Protein AF-A0A0T6ZXC3-F1 (afdb_monomer_lite)

pLDDT: mean 75.9, std 13.27, range [42.28, 93.25]

Structure (mmCIF, N/CA/C/O backbone):
data_AF-A0A0T6ZXC3-F1
#
_entry.id   AF-A0A0T6ZXC3-F1
#
loop_
_atom_site.group_PDB
_atom_site.id
_atom_site.type_symbol
_atom_site.label_atom_id
_atom_site.label_alt_id
_atom_site.label_comp_id
_atom_site.label_asym_id
_atom_site.label_entity_id
_atom_site.label_seq_id
_atom_site.pdbx_PDB_ins_code
_atom_site.Cartn_x
_atom_site.Cartn_y
_atom_site.Cartn_z
_atom_site.occupancy
_atom_site.B_iso_or_equiv
_atom_site.auth_seq_id
_atom_site.auth_comp_id
_atom_site.auth_asym_id
_atom_site.auth_atom_id
_atom_site.pdbx_PDB_model_num
ATOM 1 N N . MET A 1 1 ? -8.475 16.290 21.884 1.00 70.00 1 MET A N 1
ATOM 2 C CA . MET A 1 1 ? -8.119 15.476 23.070 1.00 70.00 1 MET A CA 1
ATOM 3 C C . MET A 1 1 ? -8.569 14.028 22.903 1.00 70.00 1 MET A C 1
ATOM 5 O O . MET A 1 1 ? -7.691 13.199 22.729 1.00 70.00 1 MET A O 1
ATOM 9 N N . GLN A 1 2 ? -9.870 13.707 22.873 1.00 73.56 2 GLN A N 1
ATOM 10 C CA . GLN A 1 2 ? -10.352 12.335 22.604 1.00 73.56 2 GLN A CA 1
ATOM 11 C C . GLN A 1 2 ? -9.898 11.813 21.231 1.00 73.56 2 GLN A C 1
ATOM 13 O O . GLN A 1 2 ? -9.352 10.721 21.151 1.00 73.56 2 GLN A O 1
ATOM 18 N N . ASP A 1 3 ? -10.003 12.635 20.182 1.00 73.12 3 ASP A N 1
ATOM 19 C CA . ASP A 1 3 ? -9.471 12.318 18.844 1.00 73.12 3 ASP A CA 1
ATOM 20 C C . ASP A 1 3 ? -7.953 12.032 18.855 1.00 73.12 3 ASP A C 1
ATOM 22 O O . ASP A 1 3 ? -7.451 11.059 18.288 1.00 73.12 3 ASP A O 1
ATOM 26 N N . THR A 1 4 ? -7.210 12.843 19.609 1.00 71.50 4 THR A N 1
ATOM 27 C CA . THR A 1 4 ? -5.766 12.683 19.810 1.00 71.50 4 THR A CA 1
ATOM 28 C C . THR A 1 4 ? -5.437 11.391 20.563 1.00 71.50 4 THR A C 1
ATOM 30 O O . THR A 1 4 ? -4.456 10.737 20.231 1.00 71.50 4 THR A O 1
ATOM 33 N N . LEU A 1 5 ? -6.254 10.993 21.544 1.00 71.19 5 LEU A N 1
ATOM 34 C CA . LEU A 1 5 ? -6.105 9.730 22.274 1.00 71.19 5 LEU A CA 1
ATOM 35 C C . LEU A 1 5 ? -6.423 8.524 21.389 1.00 71.19 5 LEU A C 1
ATOM 37 O O . LEU A 1 5 ? -5.637 7.580 21.372 1.00 71.19 5 LEU A O 1
ATOM 41 N N . ASN A 1 6 ? -7.503 8.594 20.609 1.00 74.25 6 ASN A N 1
ATOM 42 C CA . ASN A 1 6 ? -7.857 7.588 19.607 1.00 74.25 6 ASN A CA 1
ATOM 43 C C . ASN A 1 6 ? -6.717 7.324 18.644 1.00 74.25 6 ASN A C 1
ATOM 45 O O . ASN A 1 6 ? -6.334 6.178 18.433 1.00 74.25 6 ASN A O 1
ATOM 49 N N . THR A 1 7 ? -6.103 8.386 18.148 1.00 65.56 7 THR A N 1
ATOM 50 C CA . THR A 1 7 ? -4.985 8.269 17.216 1.00 65.56 7 THR A CA 1
ATOM 51 C C . THR A 1 7 ? -3.707 7.802 17.913 1.00 65.56 7 THR A C 1
ATOM 53 O O . THR A 1 7 ? -3.028 6.896 17.435 1.00 65.56 7 THR A O 1
ATOM 56 N N . ALA A 1 8 ? -3.371 8.380 19.071 1.00 66.06 8 ALA A N 1
ATOM 57 C CA . ALA A 1 8 ? -2.152 8.036 19.796 1.00 66.06 8 ALA A CA 1
ATOM 58 C C . ALA A 1 8 ? -2.158 6.581 20.270 1.00 66.06 8 ALA A C 1
ATOM 60 O O . ALA A 1 8 ? -1.107 5.944 20.286 1.00 66.06 8 ALA A O 1
ATOM 61 N N . LEU A 1 9 ? -3.316 6.055 20.670 1.00 67.69 9 LEU A N 1
ATOM 62 C CA . LEU A 1 9 ? -3.457 4.751 21.314 1.00 67.69 9 LEU A CA 1
ATOM 63 C C . LEU A 1 9 ? -4.164 3.696 20.449 1.00 67.69 9 LEU A C 1
ATOM 65 O O . LEU A 1 9 ? -4.211 2.543 20.867 1.00 67.69 9 LEU A O 1
ATOM 69 N N . GLY A 1 10 ? -4.666 4.056 19.264 1.00 64.88 10 GLY A N 1
ATOM 70 C CA . GLY A 1 10 ? -5.428 3.156 18.391 1.00 64.88 10 GLY A CA 1
ATOM 71 C C . GLY A 1 10 ? -6.812 2.808 18.948 1.00 64.88 10 GLY A C 1
ATOM 72 O O . GLY A 1 10 ? -7.229 1.656 18.872 1.00 64.88 10 GLY A O 1
ATOM 73 N N . THR A 1 11 ? -7.494 3.773 19.569 1.00 69.75 11 THR A N 1
ATOM 74 C CA . THR A 1 11 ? -8.762 3.561 20.291 1.00 69.75 11 THR A CA 1
ATOM 75 C C . THR A 1 11 ? -9.954 4.142 19.542 1.00 69.75 11 THR A C 1
ATOM 77 O O . THR A 1 11 ? -9.796 4.971 18.654 1.00 69.75 11 THR A O 1
ATOM 80 N N . THR A 1 12 ? -11.162 3.721 19.917 1.00 72.00 12 THR A N 1
ATOM 81 C CA . THR A 1 12 ? -12.432 4.138 19.296 1.00 72.00 12 THR A CA 1
ATOM 82 C C . THR A 1 12 ? -13.336 4.856 20.302 1.00 72.00 12 THR A C 1
ATOM 84 O O . THR A 1 12 ? -14.512 4.529 20.453 1.00 72.00 12 THR A O 1
ATOM 87 N N . LEU A 1 13 ? -12.781 5.796 21.069 1.00 72.00 13 LEU A N 1
ATOM 88 C CA . LEU A 1 13 ? -13.564 6.637 21.973 1.00 72.00 13 LEU A CA 1
ATOM 89 C C . LEU A 1 13 ? -14.502 7.529 21.169 1.00 72.00 13 LEU A C 1
ATOM 91 O O . LEU A 1 13 ? -14.093 8.108 20.162 1.00 72.00 13 LEU A O 1
ATOM 95 N N . ALA A 1 14 ? -15.727 7.700 21.657 1.00 72.00 14 ALA A N 1
ATOM 96 C CA . ALA A 1 14 ? -16.596 8.757 21.165 1.00 72.00 14 ALA A CA 1
ATOM 97 C C . ALA A 1 14 ? -15.921 10.121 21.394 1.00 72.00 14 ALA A C 1
ATOM 99 O O . ALA A 1 14 ? -15.369 10.379 22.467 1.00 72.00 14 ALA A O 1
ATOM 100 N N . VAL A 1 15 ? -15.923 10.975 20.367 1.00 73.81 15 VAL A N 1
ATOM 101 C CA . VAL A 1 15 ? -15.398 12.347 20.432 1.00 73.81 15 VAL A CA 1
ATOM 102 C C . VAL A 1 15 ? -16.559 13.279 20.770 1.00 73.81 15 VAL A C 1
ATOM 104 O O . VAL A 1 15 ? -17.041 14.037 19.938 1.00 73.81 15 VAL A O 1
ATOM 107 N N . ASP A 1 16 ? -17.065 13.140 21.988 1.00 76.75 16 ASP A N 1
ATOM 108 C CA . ASP A 1 16 ? -18.248 13.839 22.503 1.00 76.75 16 ASP A CA 1
ATOM 109 C C . ASP A 1 16 ? -17.900 14.958 23.502 1.00 76.75 16 ASP A C 1
ATOM 111 O O . ASP A 1 16 ? -18.773 15.687 23.962 1.00 76.75 16 ASP A O 1
ATOM 115 N N . GLY A 1 17 ? -16.620 15.103 23.852 1.00 69.62 17 GLY A N 1
ATOM 116 C CA . GLY A 1 17 ? -16.134 16.043 24.861 1.00 69.62 17 GLY A CA 1
ATOM 117 C C . GLY A 1 17 ? -16.426 15.628 26.307 1.00 69.62 17 GLY A C 1
ATOM 118 O O . GLY A 1 17 ? -16.081 16.372 27.227 1.00 69.62 17 GLY A O 1
ATOM 119 N N . VAL A 1 18 ? -17.022 14.454 26.544 1.00 77.25 18 VAL A N 1
ATOM 120 C CA . VAL A 1 18 ? -17.493 14.026 27.866 1.00 77.25 18 VAL A CA 1
ATOM 121 C C . VAL A 1 18 ? -16.413 13.250 28.625 1.00 77.25 18 VAL A C 1
ATOM 123 O O . VAL A 1 18 ? -15.865 12.246 28.164 1.00 77.25 18 VAL A O 1
ATOM 126 N N . MET A 1 19 ? -16.133 13.678 29.862 1.00 73.31 19 MET A N 1
ATOM 127 C CA . MET A 1 19 ? -15.144 13.045 30.743 1.00 73.31 19 MET A CA 1
ATOM 128 C C . MET A 1 19 ? -15.679 11.780 31.435 1.00 73.31 19 MET A C 1
ATOM 130 O O . MET A 1 19 ? -15.907 11.748 32.648 1.00 73.31 19 MET A O 1
ATOM 134 N N . THR A 1 20 ? -15.858 10.714 30.657 1.00 78.69 20 THR A N 1
ATOM 135 C CA . THR A 1 20 ? -16.308 9.404 31.152 1.00 78.69 20 THR A CA 1
ATOM 136 C C . THR A 1 20 ? -15.206 8.646 31.911 1.00 78.69 20 THR A C 1
ATOM 138 O O . THR A 1 20 ? -14.009 8.927 31.785 1.00 78.69 20 THR A O 1
ATOM 141 N N . ASN A 1 21 ? -15.588 7.630 32.693 1.00 79.44 21 ASN A N 1
ATOM 142 C CA . ASN A 1 21 ? -14.624 6.730 33.343 1.00 79.44 21 ASN A CA 1
ATOM 143 C C . ASN A 1 21 ? -13.748 5.989 32.324 1.00 79.44 21 ASN A C 1
ATOM 145 O O . ASN A 1 21 ? -12.545 5.837 32.545 1.00 79.44 21 ASN A O 1
ATOM 149 N N . SER A 1 22 ? -14.328 5.606 31.186 1.00 75.69 22 SER A N 1
ATOM 150 C CA . SER A 1 22 ? -13.601 5.020 30.060 1.00 75.69 22 SER A CA 1
ATOM 151 C C . SER A 1 22 ? -12.547 5.988 29.521 1.00 75.69 22 SER A C 1
ATOM 153 O O . SER A 1 22 ? -11.392 5.602 29.350 1.00 75.69 22 SER A O 1
ATOM 155 N N . LEU A 1 23 ? -12.884 7.273 29.348 1.00 78.00 23 LEU A N 1
ATOM 156 C CA . LEU A 1 23 ? -11.916 8.284 28.917 1.00 78.00 23 LEU A CA 1
ATOM 157 C C . LEU A 1 23 ? -10.744 8.418 29.902 1.00 78.00 23 LEU A C 1
ATOM 159 O O . LEU A 1 23 ? -9.591 8.446 29.475 1.00 78.00 23 LEU A O 1
ATOM 163 N N . ARG A 1 24 ? -10.999 8.421 31.218 1.00 82.94 24 ARG A N 1
ATOM 164 C CA . ARG A 1 24 ? -9.923 8.465 32.232 1.00 82.94 24 ARG A CA 1
ATOM 165 C C . ARG A 1 24 ? -8.988 7.266 32.164 1.00 82.94 24 ARG A C 1
ATOM 167 O O . ARG A 1 24 ? -7.786 7.426 32.375 1.00 82.94 24 ARG A O 1
ATOM 174 N N . GLN A 1 25 ? -9.504 6.072 31.873 1.00 81.12 25 GLN A N 1
ATOM 175 C CA . GLN A 1 25 ? -8.654 4.896 31.680 1.00 81.12 25 GLN A CA 1
ATOM 176 C C . GLN A 1 25 ? -7.695 5.107 30.504 1.00 81.12 25 GLN A C 1
ATOM 178 O O . GLN A 1 25 ? -6.497 4.851 30.643 1.00 81.12 25 GLN A O 1
ATOM 183 N N . TRP A 1 26 ? -8.178 5.674 29.400 1.00 80.38 26 TRP A N 1
ATOM 184 C CA . TRP A 1 26 ? -7.339 5.988 28.244 1.00 80.38 26 TRP A CA 1
ATOM 185 C C . TRP A 1 26 ? -6.344 7.118 28.497 1.00 80.38 26 TRP A C 1
ATOM 187 O O . TRP A 1 26 ? -5.200 7.017 28.061 1.00 80.38 26 TRP A O 1
ATOM 197 N N . ILE A 1 27 ? -6.706 8.128 29.292 1.00 84.38 27 ILE A N 1
ATOM 198 C CA . ILE A 1 27 ? -5.750 9.145 29.761 1.00 84.38 27 ILE A CA 1
ATOM 199 C C . ILE A 1 27 ? -4.612 8.485 30.551 1.00 84.38 27 ILE A C 1
ATOM 201 O O . ILE A 1 27 ? -3.447 8.786 30.308 1.00 84.38 27 ILE A O 1
ATOM 205 N N . ARG A 1 28 ? -4.908 7.530 31.445 1.00 84.94 28 ARG A N 1
ATOM 206 C CA . ARG A 1 28 ? -3.869 6.798 32.198 1.00 84.94 28 ARG A CA 1
ATOM 207 C C . ARG A 1 28 ? -2.975 5.951 31.296 1.00 84.94 28 ARG A C 1
ATOM 209 O O . ARG A 1 28 ? -1.788 5.794 31.576 1.00 84.94 28 ARG A O 1
ATOM 216 N N . VAL A 1 29 ? -3.531 5.352 30.243 1.00 83.62 29 VAL A N 1
ATOM 217 C CA . VAL A 1 29 ? -2.747 4.608 29.243 1.00 83.62 29 VAL A CA 1
ATOM 218 C C . VAL A 1 29 ? -1.835 5.561 28.467 1.00 83.62 29 VAL A C 1
ATOM 220 O O . VAL A 1 29 ? -0.647 5.280 28.313 1.00 83.62 29 VAL A O 1
ATOM 223 N N . PHE A 1 30 ? -2.355 6.715 28.051 1.00 83.88 30 PHE A N 1
ATOM 224 C CA . PHE A 1 30 ? -1.585 7.754 27.371 1.00 83.88 30 PHE A CA 1
ATOM 225 C C . PHE A 1 30 ? -0.442 8.281 28.238 1.00 83.88 30 PHE A C 1
ATOM 227 O O . PHE A 1 30 ? 0.705 8.300 27.801 1.00 83.88 30 PHE A O 1
ATOM 234 N N . GLN A 1 31 ? -0.729 8.622 29.495 1.00 88.31 31 GLN A N 1
ATOM 235 C CA . GLN A 1 31 ? 0.272 9.084 30.454 1.00 88.31 31 GLN A CA 1
ATOM 236 C C . GLN A 1 31 ? 1.386 8.054 30.645 1.00 88.31 31 GLN A C 1
ATOM 238 O O . GLN A 1 31 ? 2.555 8.408 30.534 1.00 88.31 31 GLN A O 1
ATOM 243 N N . ARG A 1 32 ? 1.045 6.767 30.814 1.00 88.19 32 ARG A N 1
ATOM 244 C CA . ARG A 1 32 ? 2.042 5.683 30.878 1.00 88.19 32 ARG A CA 1
ATOM 245 C C . ARG A 1 32 ? 2.925 5.636 29.634 1.00 88.19 32 ARG A C 1
ATOM 247 O O . ARG A 1 32 ? 4.145 5.566 29.755 1.00 88.19 32 ARG A O 1
ATOM 254 N N . ARG A 1 33 ? 2.325 5.711 28.444 1.00 83.12 33 ARG A N 1
ATOM 255 C CA . ARG A 1 33 ? 3.056 5.680 27.168 1.00 83.12 33 ARG A CA 1
ATOM 256 C C . ARG A 1 33 ? 3.990 6.879 27.001 1.00 83.12 33 ARG A C 1
ATOM 258 O O . ARG A 1 33 ? 5.102 6.717 26.509 1.00 83.12 33 ARG A O 1
ATOM 265 N N . CYS A 1 34 ? 3.557 8.054 27.440 1.00 82.19 34 CYS A N 1
ATOM 266 C CA . CYS A 1 34 ? 4.341 9.286 27.405 1.00 82.19 34 CYS A CA 1
ATOM 267 C C . CYS A 1 34 ? 5.277 9.452 28.615 1.00 82.19 34 CYS A C 1
ATOM 269 O O . CYS A 1 34 ? 5.901 10.502 28.738 1.00 82.19 34 CYS A O 1
ATOM 271 N N . ARG A 1 35 ? 5.391 8.438 29.490 1.00 88.38 35 ARG A N 1
ATOM 272 C CA . ARG A 1 35 ? 6.189 8.471 30.733 1.00 88.38 35 ARG A CA 1
ATOM 273 C C . ARG A 1 35 ? 5.843 9.657 31.646 1.00 88.38 35 ARG A C 1
ATOM 275 O O . ARG A 1 35 ? 6.714 10.230 32.292 1.00 88.38 35 ARG A O 1
ATOM 282 N N . LEU A 1 36 ? 4.564 10.015 31.689 1.00 88.69 36 LEU A N 1
ATOM 283 C CA . LEU A 1 36 ? 4.006 11.055 32.548 1.00 88.69 36 LEU A CA 1
ATOM 284 C C . LEU A 1 36 ? 3.447 10.451 33.847 1.00 88.69 36 LEU A C 1
ATOM 286 O O . LEU A 1 36 ? 3.084 9.269 33.864 1.00 88.69 36 LEU A O 1
ATOM 290 N N . PRO A 1 37 ? 3.285 11.258 34.913 1.00 88.50 37 PRO A N 1
ATOM 291 C CA . PRO A 1 37 ? 2.549 10.849 36.104 1.00 88.50 37 PRO A CA 1
ATOM 292 C C . PRO A 1 37 ? 1.138 10.349 35.759 1.00 88.50 37 PRO A C 1
ATOM 294 O O . PRO A 1 37 ? 0.359 11.026 35.085 1.00 88.50 37 PRO A O 1
ATOM 297 N N . VAL A 1 38 ? 0.806 9.141 36.218 1.00 89.69 38 VAL A N 1
ATOM 298 C CA . VAL A 1 38 ? -0.423 8.425 35.841 1.00 89.69 38 VAL A CA 1
ATOM 299 C C . VAL A 1 38 ? -1.561 8.798 36.788 1.00 89.69 38 VAL A C 1
ATOM 301 O O . VAL A 1 38 ? -1.904 8.053 37.701 1.00 89.69 38 VAL A O 1
ATOM 304 N N . SER A 1 39 ? -2.153 9.969 36.583 1.00 85.94 39 SER A N 1
ATOM 305 C CA . SER A 1 39 ? -3.261 10.466 37.409 1.00 85.94 39 SER A CA 1
ATOM 306 C C . SER A 1 39 ? -4.636 10.155 36.802 1.00 85.94 39 SER A C 1
ATOM 308 O O . SER A 1 39 ? -5.631 10.009 37.512 1.00 85.94 39 SER A O 1
ATOM 310 N N . GLY A 1 40 ? -4.713 10.008 35.475 1.00 81.00 40 GLY A N 1
ATOM 311 C CA . GLY A 1 40 ? -5.979 9.978 34.737 1.00 81.00 40 GLY A CA 1
ATOM 312 C C . GLY A 1 40 ? -6.657 11.344 34.622 1.00 81.00 40 GLY A C 1
ATOM 313 O O . GLY A 1 40 ? -7.787 11.417 34.145 1.00 81.00 40 GLY A O 1
ATOM 314 N N . PHE A 1 41 ? -5.971 12.410 35.041 1.00 84.00 41 PHE A N 1
ATOM 315 C CA . PHE A 1 41 ? -6.383 13.799 34.880 1.00 84.00 41 PHE A CA 1
ATOM 316 C C . PHE A 1 41 ? -5.473 14.502 33.879 1.00 84.00 41 PHE A C 1
ATOM 318 O O . PHE A 1 41 ? -4.284 14.201 33.789 1.00 84.00 41 PHE A O 1
ATOM 325 N N . ILE A 1 42 ? -6.024 15.459 33.142 1.00 81.19 42 ILE A N 1
ATOM 326 C CA . ILE A 1 42 ? -5.247 16.280 32.217 1.00 81.19 42 ILE A CA 1
ATOM 327 C C . ILE A 1 42 ? -4.649 17.439 33.012 1.00 81.19 42 ILE A C 1
ATOM 329 O O . ILE A 1 42 ? -5.361 18.364 33.384 1.00 81.19 42 ILE A O 1
ATOM 333 N N . GLY A 1 43 ? -3.351 17.361 33.291 1.00 83.25 43 GLY A N 1
ATOM 334 C CA . GLY A 1 43 ? -2.560 18.496 33.773 1.00 83.25 43 GLY A CA 1
ATOM 335 C C . GLY A 1 43 ? -1.745 19.145 32.645 1.00 83.25 43 GLY A C 1
ATOM 336 O O . GLY A 1 43 ? -1.727 18.607 31.532 1.00 83.25 43 GLY A O 1
ATOM 337 N N . PRO A 1 44 ? -1.010 20.235 32.932 1.00 84.81 44 PRO A N 1
ATOM 338 C CA . PRO A 1 44 ? -0.199 20.962 31.947 1.00 84.81 44 PRO A CA 1
ATOM 339 C C . PRO A 1 44 ? 0.772 20.070 31.156 1.00 84.81 44 PRO A C 1
ATOM 341 O O . PRO A 1 44 ? 0.903 20.208 29.938 1.00 84.81 44 PRO A O 1
ATOM 344 N N . ASP A 1 45 ? 1.389 19.084 31.813 1.00 83.88 45 ASP A N 1
ATOM 345 C CA . ASP A 1 45 ? 2.305 18.136 31.162 1.00 83.88 45 ASP A CA 1
ATOM 346 C C . ASP A 1 45 ? 1.578 17.201 30.188 1.00 83.88 45 ASP A C 1
ATOM 348 O O . ASP A 1 45 ? 2.060 16.911 29.091 1.00 83.88 45 ASP A O 1
ATOM 352 N N . THR A 1 46 ? 0.380 16.747 30.572 1.00 84.19 46 THR A N 1
ATOM 353 C CA . THR A 1 46 ? -0.461 15.894 29.719 1.00 84.19 46 THR A CA 1
ATOM 354 C C . THR A 1 46 ? -0.986 16.686 28.526 1.00 84.19 46 THR A C 1
ATOM 356 O O . THR A 1 46 ? -1.000 16.171 27.410 1.00 84.19 46 THR A O 1
ATOM 359 N N . GLU A 1 47 ? -1.365 17.947 28.731 1.00 83.31 47 GLU A N 1
ATOM 360 C CA . GLU A 1 47 ? -1.777 18.844 27.654 1.00 83.31 47 GLU A CA 1
ATOM 361 C C . GLU A 1 47 ? -0.629 19.125 26.678 1.00 83.31 47 GLU A C 1
ATOM 363 O O . GLU A 1 47 ? -0.813 19.020 25.466 1.00 83.31 47 GLU A O 1
ATOM 368 N N . THR A 1 48 ? 0.573 19.396 27.189 1.00 85.31 48 THR A N 1
ATOM 369 C CA . THR A 1 48 ? 1.773 19.605 26.367 1.00 85.31 48 THR A CA 1
ATOM 370 C C . THR A 1 48 ? 2.096 18.366 25.533 1.00 85.31 48 THR A C 1
ATOM 372 O O . THR A 1 48 ? 2.367 18.480 24.337 1.00 85.31 48 THR A O 1
ATOM 375 N N . ALA A 1 49 ? 2.012 17.170 26.121 1.00 82.38 49 ALA A N 1
ATOM 376 C CA . ALA A 1 49 ? 2.210 15.919 25.393 1.00 82.38 49 ALA A CA 1
ATOM 377 C C . ALA A 1 49 ? 1.137 15.692 24.314 1.00 82.38 49 ALA A C 1
ATOM 379 O O . ALA A 1 49 ? 1.469 15.300 23.197 1.00 82.38 49 ALA A O 1
ATOM 380 N N . LEU A 1 50 ? -0.135 15.988 24.605 1.00 82.38 50 LEU A N 1
ATOM 381 C CA . LEU A 1 50 ? -1.216 15.919 23.615 1.00 82.38 50 LEU A CA 1
ATOM 382 C C . LEU A 1 50 ? -1.001 16.912 22.465 1.00 82.38 50 LEU A C 1
ATOM 384 O O . LEU A 1 50 ? -1.204 16.550 21.307 1.00 82.38 50 LEU A O 1
ATOM 388 N N . ARG A 1 51 ? -0.566 18.143 22.766 1.00 82.06 51 ARG A N 1
ATOM 389 C CA . ARG A 1 51 ? -0.249 19.158 21.751 1.00 82.06 51 ARG A CA 1
ATOM 390 C C . ARG A 1 51 ? 0.921 18.735 20.873 1.00 82.06 51 ARG A C 1
ATOM 392 O O . ARG A 1 51 ? 0.805 18.890 19.669 1.00 82.06 51 ARG A O 1
ATOM 399 N N . ARG A 1 52 ? 1.985 18.147 21.433 1.00 81.88 52 ARG A N 1
ATOM 400 C CA . ARG A 1 52 ? 3.111 17.605 20.647 1.00 81.88 52 ARG A CA 1
ATOM 401 C C . ARG A 1 52 ? 2.677 16.485 19.708 1.00 81.88 52 ARG A C 1
ATOM 403 O O . ARG A 1 52 ? 3.009 16.508 18.535 1.00 81.88 52 ARG A O 1
ATOM 410 N N . VAL A 1 53 ? 1.872 15.538 20.194 1.00 78.62 53 VAL A N 1
ATOM 411 C CA . VAL A 1 53 ? 1.324 14.467 19.342 1.00 78.62 53 VAL A CA 1
ATOM 412 C C . VAL A 1 53 ? 0.461 15.044 18.219 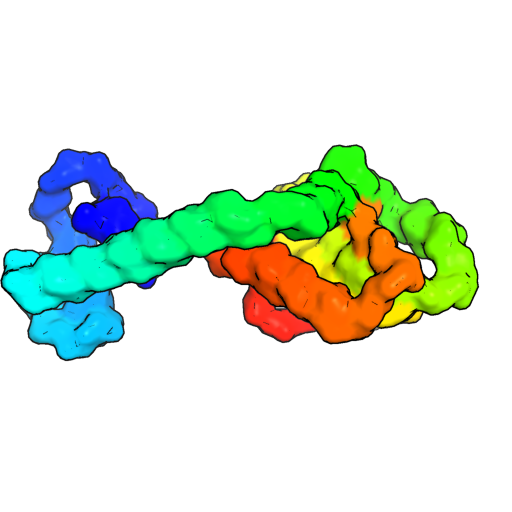1.00 78.62 53 VAL A C 1
ATOM 414 O O . VAL A 1 53 ? 0.491 14.547 17.095 1.00 78.62 53 V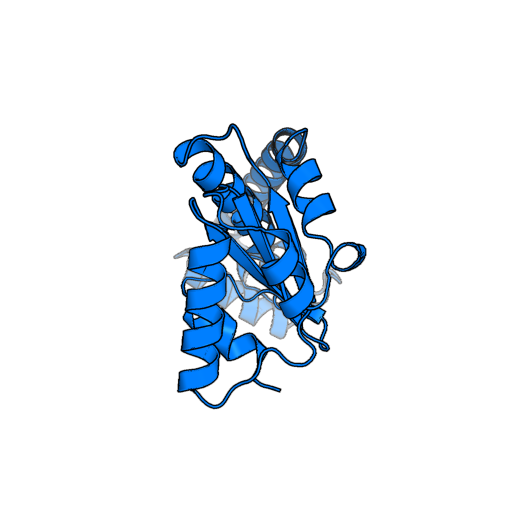AL A O 1
ATOM 417 N N . ARG A 1 54 ? -0.300 16.101 18.513 1.00 78.69 54 ARG A N 1
ATOM 418 C CA . ARG A 1 54 ? -1.104 16.808 17.519 1.00 78.69 54 ARG A CA 1
ATOM 419 C C . ARG A 1 54 ? -0.243 17.594 16.525 1.00 78.69 54 ARG A C 1
ATOM 421 O O . ARG A 1 54 ? -0.515 17.500 15.341 1.00 78.69 54 ARG A O 1
ATOM 428 N N . SER A 1 55 ? 0.786 18.312 16.967 1.00 73.00 55 SER A N 1
ATOM 429 C CA . SER A 1 55 ? 1.665 19.084 16.081 1.00 73.00 55 SER A CA 1
ATOM 430 C C . SER A 1 55 ? 2.529 18.183 15.209 1.00 73.00 55 SER A C 1
ATOM 432 O O . SER A 1 55 ? 2.650 18.449 14.023 1.00 73.00 55 SER A O 1
ATOM 434 N N . ASP A 1 56 ? 3.057 17.082 15.754 1.00 67.62 56 ASP A N 1
ATOM 435 C CA . ASP A 1 56 ? 3.773 16.062 14.979 1.00 67.62 56 ASP A CA 1
ATOM 436 C C . ASP A 1 56 ? 2.852 15.439 13.923 1.00 67.62 56 ASP A C 1
ATOM 438 O O . ASP A 1 56 ? 3.299 15.080 12.835 1.00 67.62 56 ASP A O 1
ATOM 442 N N . ARG A 1 57 ? 1.557 15.300 14.235 1.00 67.69 57 ARG A N 1
ATOM 443 C CA . ARG A 1 57 ? 0.541 14.851 13.281 1.00 67.69 57 ARG A CA 1
ATOM 444 C C . ARG A 1 57 ? 0.274 15.909 12.220 1.00 67.69 57 ARG A C 1
ATOM 446 O O . ARG A 1 57 ? 0.344 15.566 11.055 1.00 67.69 57 ARG A O 1
ATOM 453 N N . GLU A 1 58 ? -0.001 17.150 12.600 1.00 63.91 58 GLU A N 1
ATOM 454 C CA . GLU A 1 58 ? -0.282 18.244 11.662 1.00 63.91 58 GLU A CA 1
ATOM 455 C C . GLU A 1 58 ? 0.933 18.511 10.754 1.00 63.91 58 GLU A C 1
ATOM 457 O O . GLU A 1 58 ? 0.774 18.709 9.556 1.00 63.91 58 GLU A O 1
ATOM 462 N N . GLN A 1 59 ? 2.160 18.411 11.278 1.00 58.84 59 GLN A N 1
ATOM 463 C CA . GLN A 1 59 ? 3.391 18.468 10.484 1.00 58.84 59 GLN A CA 1
ATOM 464 C C . GLN A 1 59 ? 3.539 17.264 9.558 1.00 58.84 59 GLN A C 1
ATOM 466 O O . GLN A 1 59 ? 3.882 17.461 8.397 1.00 58.84 59 GLN A O 1
ATOM 471 N N . ARG A 1 60 ? 3.219 16.044 10.014 1.00 56.81 60 ARG A N 1
ATOM 472 C CA . ARG A 1 60 ? 3.162 14.873 9.126 1.00 56.81 60 ARG A CA 1
ATOM 473 C C . ARG A 1 60 ? 2.077 15.004 8.072 1.00 56.81 60 ARG A C 1
ATOM 475 O O . ARG A 1 60 ? 2.346 14.614 6.955 1.00 56.81 60 ARG A O 1
ATOM 482 N N . GLU A 1 61 ? 0.898 15.528 8.396 1.00 51.41 61 GLU A N 1
ATOM 483 C CA . GLU A 1 61 ? -0.223 15.771 7.475 1.00 51.41 61 GLU A CA 1
ATOM 484 C C . GLU A 1 61 ? 0.139 16.852 6.437 1.00 51.41 61 GLU A C 1
ATOM 486 O O . GLU A 1 61 ? -0.191 16.717 5.262 1.00 51.41 61 GLU A O 1
ATOM 491 N N . PHE A 1 62 ? 0.913 17.866 6.829 1.00 46.69 62 PHE A N 1
ATOM 492 C CA . PHE A 1 62 ? 1.393 18.921 5.933 1.00 46.69 62 PHE A CA 1
ATOM 493 C C . PHE A 1 62 ? 2.591 18.482 5.062 1.00 46.69 62 PHE A C 1
ATOM 495 O O . PHE A 1 62 ? 2.664 18.831 3.881 1.00 46.69 62 PHE A O 1
ATOM 502 N N . GLU A 1 63 ? 3.516 17.668 5.592 1.00 50.78 63 GLU A N 1
ATOM 503 C CA . GLU A 1 63 ? 4.521 16.946 4.786 1.00 50.78 63 GLU A CA 1
ATOM 504 C C . GLU A 1 63 ? 3.843 15.953 3.827 1.00 50.78 63 GLU A C 1
ATOM 506 O O . GLU A 1 63 ? 4.215 15.863 2.660 1.00 50.78 63 GLU A O 1
ATOM 511 N N . PHE A 1 64 ? 2.787 15.282 4.281 1.00 45.88 64 PHE A N 1
ATOM 512 C CA . PHE A 1 64 ? 1.969 14.311 3.550 1.00 45.88 64 PHE A CA 1
ATOM 513 C C . PHE A 1 64 ? 1.210 14.913 2.361 1.00 45.88 64 PHE A C 1
ATOM 515 O O . PHE A 1 64 ? 1.213 14.305 1.288 1.00 45.88 64 PHE A O 1
ATOM 522 N N . GLU A 1 65 ? 0.628 16.109 2.486 1.00 43.38 65 GLU A N 1
ATOM 523 C CA . GLU A 1 65 ? -0.024 16.799 1.359 1.00 43.38 65 GLU A CA 1
ATOM 524 C C . GLU A 1 65 ? 0.979 17.275 0.294 1.00 43.38 65 GLU A C 1
ATOM 526 O O . GLU A 1 65 ? 0.671 17.254 -0.900 1.00 43.38 65 GLU A O 1
ATOM 531 N N . ARG A 1 66 ? 2.214 17.630 0.683 1.00 48.06 66 ARG A N 1
ATOM 532 C CA . ARG A 1 66 ? 3.282 17.955 -0.283 1.00 48.06 66 ARG A CA 1
ATOM 533 C C . ARG A 1 66 ? 3.905 16.706 -0.920 1.00 48.06 66 ARG A C 1
ATOM 535 O O . ARG A 1 66 ? 4.234 16.741 -2.109 1.00 48.06 66 ARG A O 1
ATOM 542 N N . GLU A 1 67 ? 4.060 15.608 -0.176 1.00 44.41 67 GLU A N 1
ATOM 543 C CA . GLU A 1 67 ? 4.792 14.408 -0.616 1.00 44.41 67 GLU A CA 1
ATOM 544 C C . GLU A 1 67 ? 3.987 13.401 -1.450 1.00 44.41 67 GLU A C 1
ATOM 546 O O . GLU A 1 67 ? 4.596 12.639 -2.208 1.00 44.41 67 GLU A O 1
ATOM 551 N N . LEU A 1 68 ? 2.652 13.386 -1.359 1.00 52.38 68 LEU A N 1
ATOM 552 C CA . LEU A 1 68 ? 1.806 12.542 -2.217 1.00 52.38 68 LEU A CA 1
ATOM 553 C C . LEU A 1 68 ? 1.636 13.095 -3.640 1.00 52.38 68 LEU A C 1
ATOM 555 O O . LEU A 1 68 ? 1.069 12.411 -4.490 1.00 52.38 68 LEU A O 1
ATOM 559 N N . SER A 1 69 ? 2.162 14.283 -3.949 1.00 60.94 69 SER A N 1
ATOM 560 C CA . SER A 1 69 ? 2.130 14.826 -5.309 1.00 60.94 69 SER A CA 1
ATOM 561 C C . SER A 1 69 ? 3.092 14.079 -6.258 1.00 60.94 69 SER A C 1
ATOM 563 O O . SER A 1 69 ? 4.216 13.715 -5.908 1.00 60.94 69 SER A O 1
ATOM 565 N N . GLY A 1 70 ? 2.639 13.800 -7.487 1.00 73.50 70 GLY A N 1
ATOM 566 C CA . GLY A 1 70 ? 3.452 13.184 -8.544 1.00 73.50 70 GLY A CA 1
ATOM 567 C C . GLY A 1 70 ? 3.482 11.647 -8.537 1.00 73.50 70 GLY A C 1
ATOM 568 O O . GLY A 1 70 ? 2.466 10.983 -8.764 1.00 73.50 70 GLY A O 1
ATOM 569 N N . ALA A 1 71 ? 4.669 11.059 -8.353 1.00 73.94 71 ALA A N 1
ATOM 570 C CA . ALA A 1 71 ? 4.904 9.624 -8.559 1.00 73.94 71 ALA A CA 1
ATOM 571 C C . ALA A 1 71 ? 4.181 8.720 -7.539 1.00 73.94 71 ALA A C 1
ATOM 573 O O . ALA A 1 71 ? 3.754 7.624 -7.895 1.00 73.94 71 ALA A O 1
ATOM 574 N N . ALA A 1 72 ? 4.003 9.181 -6.296 1.00 76.19 72 ALA A N 1
ATOM 575 C CA . ALA A 1 72 ? 3.308 8.428 -5.248 1.00 76.19 72 ALA A CA 1
ATOM 576 C C . ALA A 1 72 ? 1.807 8.282 -5.539 1.00 76.19 72 ALA A C 1
ATOM 578 O O . ALA A 1 72 ? 1.300 7.164 -5.521 1.00 76.19 72 ALA A O 1
ATOM 579 N N . LEU A 1 73 ? 1.120 9.369 -5.910 1.00 80.56 73 LEU A N 1
ATOM 580 C CA . LEU A 1 73 ? -0.281 9.312 -6.345 1.00 80.56 73 LEU A CA 1
ATOM 581 C C . LEU A 1 73 ? -0.459 8.453 -7.603 1.00 80.56 73 LEU A C 1
ATOM 583 O O . LEU A 1 73 ? -1.401 7.671 -7.700 1.00 80.56 73 LEU A O 1
ATOM 587 N N . THR A 1 74 ? 0.475 8.554 -8.554 1.00 84.25 74 THR A N 1
ATOM 588 C CA . THR A 1 74 ? 0.465 7.717 -9.766 1.00 84.25 74 THR A CA 1
ATOM 589 C C . THR A 1 74 ? 0.568 6.233 -9.414 1.00 84.25 74 THR A C 1
ATOM 591 O O . THR A 1 74 ? -0.171 5.407 -9.955 1.00 84.25 74 THR A O 1
ATOM 594 N N . ALA A 1 75 ? 1.461 5.888 -8.488 1.00 85.62 75 ALA A N 1
ATOM 595 C CA . ALA A 1 75 ? 1.615 4.526 -8.011 1.00 85.62 75 ALA A CA 1
ATOM 596 C C . ALA A 1 75 ? 0.391 4.045 -7.220 1.00 85.62 75 ALA A C 1
ATOM 598 O O . ALA A 1 75 ? -0.066 2.933 -7.461 1.00 85.62 75 ALA A O 1
ATOM 599 N N . GLU A 1 76 ? -0.194 4.868 -6.349 1.00 84.12 76 GLU A N 1
ATOM 600 C CA . GLU A 1 76 ? -1.425 4.511 -5.631 1.00 84.12 76 GLU A CA 1
ATOM 601 C C . GLU A 1 76 ? -2.591 4.229 -6.575 1.00 84.12 76 GLU A C 1
ATOM 603 O O . GLU A 1 76 ? -3.240 3.187 -6.465 1.00 84.12 76 GLU A O 1
ATOM 608 N N . ASN A 1 77 ? -2.802 5.098 -7.564 1.00 86.12 77 ASN A N 1
ATOM 609 C CA . ASN A 1 77 ? -3.831 4.897 -8.579 1.00 86.12 77 ASN A CA 1
ATOM 610 C C . ASN A 1 77 ? -3.581 3.609 -9.376 1.00 86.12 77 ASN A C 1
ATOM 612 O O . ASN A 1 77 ? -4.503 2.822 -9.588 1.00 86.12 77 ASN A O 1
ATOM 616 N N . ALA A 1 78 ? -2.333 3.340 -9.771 1.00 88.50 78 ALA A N 1
ATOM 617 C CA . ALA A 1 78 ? -1.974 2.106 -10.471 1.00 88.50 78 ALA A CA 1
ATOM 618 C C . ALA A 1 78 ? -2.196 0.845 -9.613 1.00 88.50 78 ALA A C 1
ATOM 620 O O . ALA A 1 78 ? -2.570 -0.202 -10.142 1.00 88.50 78 ALA A O 1
ATOM 621 N N . LEU A 1 79 ? -2.003 0.942 -8.295 1.00 88.69 79 LEU A N 1
ATOM 622 C CA . LEU A 1 79 ? -2.177 -0.158 -7.345 1.00 88.69 79 LEU A CA 1
ATOM 623 C C . LEU A 1 79 ? -3.626 -0.320 -6.843 1.00 88.69 79 LEU A C 1
ATOM 625 O O . LEU A 1 79 ? -3.906 -1.253 -6.082 1.00 88.69 79 LEU A O 1
ATOM 629 N N . ALA A 1 80 ? -4.555 0.546 -7.255 1.00 86.94 80 ALA A N 1
ATOM 630 C CA . ALA A 1 80 ? -5.960 0.477 -6.867 1.00 86.94 80 ALA A CA 1
ATOM 631 C C . ALA A 1 80 ? -6.622 -0.854 -7.269 1.00 86.94 80 ALA A C 1
ATOM 633 O O . ALA A 1 80 ? -6.302 -1.455 -8.297 1.00 86.94 80 ALA A O 1
ATOM 634 N N . VAL A 1 81 ? -7.600 -1.303 -6.473 1.00 83.19 81 VAL A N 1
ATOM 635 C CA . VAL A 1 81 ? -8.326 -2.568 -6.706 1.00 83.19 81 VAL A CA 1
ATOM 636 C C . VAL A 1 81 ? -9.041 -2.601 -8.063 1.00 83.19 81 VAL A C 1
ATOM 638 O O . VAL A 1 81 ? -9.149 -3.657 -8.681 1.00 83.19 81 VAL A O 1
ATOM 641 N N . THR A 1 82 ? -9.474 -1.442 -8.563 1.00 86.69 82 THR A N 1
ATOM 642 C CA . THR A 1 82 ? -10.109 -1.273 -9.881 1.00 86.69 82 THR A CA 1
ATOM 643 C C . THR A 1 82 ? -9.185 -1.659 -11.035 1.00 86.69 82 THR A C 1
ATOM 645 O O . THR A 1 82 ? -9.657 -2.122 -12.069 1.00 86.69 82 THR A O 1
ATOM 648 N N . ASN A 1 83 ? -7.871 -1.536 -10.836 1.00 88.94 83 ASN A N 1
ATOM 649 C CA . ASN A 1 83 ? -6.840 -1.889 -11.809 1.00 88.94 83 ASN A CA 1
ATOM 650 C C . ASN A 1 83 ? -6.276 -3.305 -11.593 1.00 88.94 83 ASN A C 1
ATOM 652 O O . ASN A 1 83 ? -5.436 -3.768 -12.370 1.00 88.94 83 ASN A O 1
ATOM 656 N N . ALA A 1 84 ? -6.730 -4.010 -10.552 1.00 89.50 84 ALA A N 1
ATOM 657 C CA . ALA A 1 84 ? -6.229 -5.327 -10.199 1.00 89.50 84 ALA A CA 1
ATOM 658 C C . ALA A 1 84 ? -6.808 -6.418 -11.115 1.00 89.50 84 ALA A C 1
ATOM 660 O O . ALA A 1 84 ? -8.019 -6.524 -11.323 1.00 89.50 84 ALA A O 1
ATOM 661 N N . LYS A 1 85 ? -5.932 -7.282 -11.632 1.00 92.00 85 LYS A N 1
ATOM 662 C CA . LYS A 1 85 ? -6.278 -8.394 -12.532 1.00 92.00 85 LYS A CA 1
ATOM 663 C C . LYS A 1 85 ? -5.998 -9.744 -11.863 1.00 92.00 85 LYS A C 1
ATOM 665 O O . LYS A 1 85 ? -5.183 -9.794 -10.945 1.00 92.00 85 LYS A O 1
ATOM 670 N N . PRO A 1 86 ? -6.628 -10.846 -12.307 1.00 90.19 86 PRO A N 1
ATOM 671 C CA . PRO A 1 86 ? -6.265 -12.190 -11.856 1.00 90.19 86 PRO A CA 1
ATOM 672 C C . PRO A 1 86 ? -4.754 -12.436 -11.939 1.00 90.19 86 PRO A C 1
ATOM 674 O O . PRO A 1 86 ? -4.117 -12.070 -12.935 1.00 90.19 86 PRO A O 1
ATOM 677 N N . VAL A 1 87 ? -4.188 -13.052 -10.899 1.00 87.31 87 VAL A N 1
ATOM 678 C CA . VAL A 1 87 ? -2.733 -13.226 -10.752 1.00 87.31 87 VAL A CA 1
ATOM 679 C C . VAL A 1 87 ? -2.124 -13.945 -11.960 1.00 87.31 87 VAL A C 1
ATOM 681 O O . VAL A 1 87 ? -1.069 -13.531 -12.450 1.00 87.31 87 VAL A O 1
ATOM 684 N N . GLU A 1 88 ? -2.798 -14.961 -12.512 1.00 86.19 88 GLU A N 1
ATOM 685 C CA . GLU A 1 88 ? -2.284 -15.705 -13.667 1.00 86.19 88 GLU A CA 1
ATOM 686 C C . GLU A 1 88 ? -2.160 -14.828 -14.919 1.00 86.19 88 GLU A C 1
ATOM 688 O O . GLU A 1 88 ? -1.200 -14.966 -15.681 1.00 86.19 88 GLU A O 1
ATOM 693 N N . LEU A 1 89 ? -3.102 -13.904 -15.136 1.00 88.75 89 LEU A N 1
ATOM 694 C CA . LEU A 1 89 ? -3.062 -12.985 -16.278 1.00 88.75 89 LEU A CA 1
ATOM 695 C C . LEU A 1 89 ? -1.913 -11.988 -16.142 1.00 88.75 89 LEU A C 1
ATOM 697 O O . LEU A 1 89 ? -1.209 -11.711 -17.116 1.00 88.75 89 LEU A O 1
ATOM 701 N N . VAL A 1 90 ? -1.678 -11.495 -14.927 1.00 90.00 90 VAL A N 1
ATOM 702 C CA . VAL A 1 90 ? -0.571 -10.576 -14.650 1.00 90.00 90 VAL A CA 1
ATOM 703 C C . VAL A 1 90 ? 0.777 -11.259 -14.892 1.00 90.00 90 VAL A C 1
ATOM 705 O O . VAL A 1 90 ? 1.617 -10.720 -15.617 1.00 90.00 90 VAL A O 1
ATOM 708 N N . LEU A 1 91 ? 0.966 -12.478 -14.377 1.00 87.44 91 LEU A N 1
ATOM 709 C CA . LEU A 1 91 ? 2.192 -13.256 -14.585 1.00 87.44 91 LEU A CA 1
ATOM 710 C C . LEU A 1 91 ? 2.453 -13.577 -16.063 1.00 87.44 91 LEU A C 1
ATOM 712 O O . LEU A 1 91 ? 3.611 -13.604 -16.486 1.00 87.44 91 LEU A O 1
ATOM 716 N N . LYS A 1 92 ? 1.405 -13.797 -16.865 1.00 87.62 92 LYS A N 1
ATOM 717 C CA . LYS A 1 92 ? 1.539 -13.950 -18.323 1.00 87.62 92 LYS A CA 1
ATOM 718 C C . LYS A 1 92 ? 1.990 -12.644 -18.988 1.00 87.62 92 LYS A C 1
ATOM 720 O O . LYS A 1 92 ? 2.870 -12.680 -19.842 1.00 87.62 92 LYS A O 1
ATOM 725 N N . SER A 1 93 ? 1.451 -11.501 -18.558 1.00 88.06 93 SER A N 1
ATOM 726 C CA . SER A 1 93 ? 1.742 -10.191 -19.164 1.00 88.06 93 SER A CA 1
ATOM 727 C C . SER A 1 93 ? 3.147 -9.639 -18.887 1.00 88.06 93 SER A C 1
ATOM 729 O O . SER A 1 93 ? 3.683 -8.911 -19.715 1.00 88.06 93 SER A O 1
ATOM 731 N N . LEU A 1 94 ? 3.772 -9.999 -17.759 1.00 85.50 94 LEU A N 1
ATOM 732 C CA . LEU A 1 94 ? 5.101 -9.493 -17.379 1.00 85.50 94 LEU A CA 1
ATOM 733 C C . LEU A 1 94 ? 6.250 -9.996 -18.276 1.00 85.50 94 LEU A C 1
ATOM 735 O O . LEU A 1 94 ? 7.368 -9.495 -18.173 1.00 85.50 94 LEU A O 1
ATOM 739 N N . GLY A 1 95 ? 6.008 -10.974 -19.158 1.00 82.44 95 GLY A N 1
ATOM 740 C CA . GLY A 1 95 ? 7.047 -11.522 -20.036 1.00 82.44 95 GLY A CA 1
ATOM 741 C C . GLY A 1 95 ? 8.225 -12.111 -19.248 1.00 82.44 95 GLY A C 1
ATOM 742 O O . GLY A 1 95 ? 8.039 -12.566 -18.123 1.00 82.44 95 GLY A O 1
ATOM 743 N N . LYS A 1 96 ? 9.431 -12.132 -19.835 1.00 80.69 96 LYS A N 1
ATOM 744 C CA . LYS A 1 96 ? 10.685 -12.581 -19.181 1.00 80.69 96 LYS A CA 1
ATOM 745 C C . LYS A 1 96 ? 11.617 -11.426 -18.783 1.00 80.69 96 LYS A C 1
ATOM 747 O O . LYS A 1 96 ? 12.700 -11.671 -18.263 1.00 80.69 96 LYS A O 1
ATOM 752 N N . GLN A 1 97 ? 11.230 -10.182 -19.061 1.00 83.12 97 GLN A N 1
ATOM 753 C CA . GLN A 1 97 ? 12.074 -9.020 -18.805 1.00 83.12 97 GLN A CA 1
ATOM 754 C C . GLN A 1 97 ? 12.115 -8.699 -17.308 1.00 83.12 97 GLN A C 1
ATOM 756 O O . GLN A 1 97 ? 11.093 -8.744 -16.621 1.00 83.12 97 GLN A O 1
ATOM 761 N N . LYS A 1 98 ? 13.297 -8.320 -16.817 1.00 88.12 98 LYS A N 1
ATOM 762 C CA . LYS A 1 98 ? 13.467 -7.793 -15.464 1.00 88.12 98 LYS A CA 1
ATOM 763 C C . LYS A 1 98 ? 12.900 -6.376 -15.407 1.00 88.12 98 LYS A C 1
ATOM 765 O O . LYS A 1 98 ? 13.499 -5.450 -15.944 1.00 88.12 98 LYS A O 1
ATOM 770 N N . ILE A 1 99 ? 11.732 -6.234 -14.786 1.00 90.06 99 ILE A N 1
ATOM 771 C CA . ILE A 1 99 ? 11.036 -4.952 -14.642 1.00 90.06 99 ILE A CA 1
ATOM 772 C C . ILE A 1 99 ? 10.955 -4.606 -13.149 1.00 90.06 99 ILE A C 1
ATOM 774 O O . ILE A 1 99 ? 10.351 -5.383 -12.395 1.00 90.06 99 ILE A O 1
ATOM 778 N N . PRO A 1 100 ? 11.534 -3.470 -12.716 1.00 90.94 100 PRO A N 1
ATOM 779 C CA . PRO A 1 100 ? 11.355 -2.962 -11.368 1.00 90.94 100 PRO A CA 1
ATOM 780 C C . PRO A 1 100 ? 9.938 -2.428 -11.175 1.00 90.94 100 PRO A C 1
ATOM 782 O O . PRO A 1 100 ? 9.304 -1.943 -12.115 1.00 90.94 100 PRO A O 1
ATOM 785 N N . GLY A 1 101 ? 9.452 -2.453 -9.942 1.00 90.62 101 GLY A N 1
ATOM 786 C CA . GLY A 1 101 ? 8.226 -1.755 -9.595 1.00 90.62 101 GLY A CA 1
ATOM 787 C C . GLY A 1 101 ? 7.578 -2.236 -8.312 1.00 90.62 101 GLY A C 1
ATOM 788 O O . GLY A 1 101 ? 8.186 -2.922 -7.481 1.00 90.62 101 GLY A O 1
ATOM 789 N N . LEU A 1 102 ? 6.313 -1.860 -8.181 1.00 90.62 102 LEU A N 1
ATOM 790 C CA . LEU A 1 102 ? 5.463 -2.180 -7.045 1.00 90.62 102 LEU A CA 1
ATOM 791 C C . LEU A 1 102 ? 4.338 -3.115 -7.471 1.00 90.62 102 LEU A C 1
ATOM 793 O O . LEU A 1 102 ? 3.909 -3.119 -8.627 1.00 90.62 102 LEU A O 1
ATOM 797 N N . TYR A 1 103 ? 3.843 -3.885 -6.514 1.00 90.62 103 TYR A N 1
ATOM 798 C CA . TYR A 1 103 ? 2.704 -4.771 -6.697 1.00 90.62 103 TYR A CA 1
ATOM 799 C C . TYR A 1 103 ? 1.806 -4.744 -5.465 1.00 90.62 103 TYR A C 1
ATOM 801 O O . TYR A 1 103 ? 2.290 -4.596 -4.343 1.00 90.62 103 TYR A O 1
ATOM 809 N N . ARG A 1 104 ? 0.499 -4.911 -5.674 1.00 89.50 104 ARG A N 1
ATOM 810 C CA . ARG A 1 104 ? -0.492 -4.995 -4.599 1.00 89.50 104 ARG A CA 1
ATOM 811 C C . ARG A 1 104 ? -1.413 -6.188 -4.818 1.00 89.50 104 ARG A C 1
ATOM 813 O O . ARG A 1 104 ? -2.122 -6.239 -5.823 1.00 89.50 104 ARG A O 1
ATOM 820 N N . PHE A 1 105 ? -1.383 -7.137 -3.887 1.00 87.31 105 PHE A N 1
ATOM 821 C CA . PHE A 1 105 ? -2.355 -8.224 -3.817 1.00 87.31 105 PHE A CA 1
ATOM 822 C C . PHE A 1 105 ? -3.606 -7.736 -3.105 1.00 87.31 105 PHE A C 1
ATOM 824 O O . PHE A 1 105 ? -3.501 -7.126 -2.048 1.00 87.31 105 PHE A O 1
ATOM 831 N N . HIS A 1 106 ? -4.766 -8.054 -3.663 1.00 85.06 106 HIS A N 1
ATOM 832 C CA . HIS A 1 106 ? -6.085 -7.778 -3.109 1.00 85.06 106 HIS A CA 1
ATOM 833 C C . HIS A 1 106 ? -6.816 -9.101 -2.894 1.00 85.06 106 HIS A C 1
ATOM 835 O O . HIS A 1 106 ? -6.855 -9.940 -3.801 1.00 85.06 106 HIS A O 1
ATOM 841 N N . THR A 1 107 ? -7.401 -9.283 -1.714 1.00 78.38 107 THR A N 1
ATOM 842 C CA . THR A 1 107 ? -8.274 -10.424 -1.404 1.00 78.38 107 THR A CA 1
ATOM 843 C C . THR A 1 107 ? -9.713 -10.145 -1.829 1.00 78.38 107 THR A C 1
ATOM 845 O O . THR A 1 107 ? -10.104 -9.002 -2.072 1.00 78.38 107 THR A O 1
ATOM 848 N N . SER A 1 108 ? -10.545 -11.187 -1.844 1.00 73.44 108 SER A N 1
ATOM 849 C CA . SER A 1 108 ? -12.003 -11.053 -1.964 1.00 73.44 108 SER A CA 1
ATOM 850 C C . SER A 1 108 ? -12.634 -10.275 -0.801 1.00 73.44 108 SER A C 1
ATOM 852 O O . SER A 1 108 ? -13.697 -9.687 -0.965 1.00 73.44 108 SER A O 1
ATOM 854 N N . THR A 1 109 ? -11.971 -10.245 0.358 1.00 72.06 109 THR A N 1
ATOM 855 C CA . THR A 1 109 ? -12.430 -9.586 1.591 1.00 72.06 109 THR A CA 1
ATOM 856 C C . THR A 1 109 ? -12.045 -8.106 1.676 1.00 72.06 109 THR A C 1
ATOM 858 O O . THR A 1 109 ? -12.367 -7.449 2.661 1.00 72.06 109 THR A O 1
ATOM 861 N N . GLY A 1 110 ? -11.357 -7.566 0.662 1.00 70.50 110 GLY A N 1
ATOM 862 C CA . GLY A 1 110 ? -10.932 -6.162 0.613 1.00 70.50 110 GLY A CA 1
ATOM 863 C C . GLY A 1 110 ? -9.630 -5.854 1.362 1.00 70.50 110 GLY A C 1
ATOM 864 O O . GLY A 1 110 ? -9.195 -4.703 1.371 1.00 70.50 110 GLY A O 1
ATOM 865 N N . LYS A 1 111 ? -8.976 -6.866 1.950 1.00 77.81 111 LYS A N 1
ATOM 866 C CA . LYS A 1 111 ? -7.622 -6.735 2.504 1.00 77.81 111 LYS A CA 1
ATOM 867 C C . LYS A 1 111 ? -6.603 -6.678 1.373 1.00 77.81 111 LYS A C 1
ATOM 869 O O . LYS A 1 111 ? -6.794 -7.287 0.316 1.00 77.81 111 LYS A O 1
ATOM 874 N N . PHE A 1 112 ? -5.488 -5.996 1.612 1.00 80.25 112 PHE A N 1
ATOM 875 C CA . PHE A 1 112 ? -4.408 -5.956 0.637 1.00 80.25 112 PHE A CA 1
ATOM 876 C C . PHE A 1 112 ? -3.009 -5.964 1.254 1.00 80.25 112 PHE A C 1
ATOM 878 O O . PHE A 1 112 ? -2.788 -5.536 2.389 1.00 80.25 112 PHE A O 1
ATOM 885 N N . TYR A 1 113 ? -2.059 -6.438 0.452 1.00 81.94 113 TYR A N 1
ATOM 886 C CA . TYR A 1 113 ? -0.625 -6.431 0.727 1.00 81.94 113 TYR A CA 1
ATOM 887 C C . TYR A 1 113 ? 0.091 -5.713 -0.410 1.00 81.94 113 TYR A C 1
ATOM 889 O O . TYR A 1 113 ? -0.124 -6.055 -1.575 1.00 81.94 113 TYR A O 1
ATOM 897 N N . THR A 1 114 ? 0.950 -4.746 -0.089 1.00 84.38 114 THR A N 1
ATOM 898 C CA . THR A 1 114 ? 1.768 -4.034 -1.085 1.00 84.38 114 THR A CA 1
ATOM 899 C C . THR A 1 114 ? 3.232 -4.388 -0.899 1.00 84.38 114 THR A C 1
ATOM 901 O O . THR A 1 114 ? 3.741 -4.309 0.213 1.00 84.38 114 THR A O 1
ATOM 904 N N . GLY A 1 115 ? 3.926 -4.720 -1.981 1.00 83.56 115 GLY A N 1
ATOM 905 C CA . GLY A 1 115 ? 5.361 -4.959 -1.954 1.00 83.56 115 GLY A CA 1
ATOM 906 C C . GLY A 1 115 ? 6.073 -4.369 -3.164 1.00 83.56 115 GLY A C 1
ATOM 907 O O . GLY A 1 115 ? 5.458 -3.837 -4.090 1.00 83.56 115 GLY A O 1
ATOM 908 N N . LYS A 1 116 ? 7.401 -4.502 -3.163 1.00 88.25 116 LYS A N 1
ATOM 909 C CA . LYS A 1 116 ? 8.278 -4.069 -4.256 1.00 88.25 116 LYS A CA 1
ATOM 910 C C . LYS A 1 116 ? 9.177 -5.177 -4.776 1.00 88.25 116 LYS A C 1
ATOM 912 O O . LYS A 1 116 ? 9.466 -6.141 -4.061 1.00 88.25 116 LYS A O 1
ATOM 917 N N . ALA A 1 117 ? 9.666 -5.011 -5.999 1.00 86.81 117 ALA A N 1
ATOM 918 C CA . ALA A 1 117 ? 10.705 -5.861 -6.561 1.00 86.81 117 ALA A CA 1
ATOM 919 C C . ALA A 1 117 ? 11.521 -5.125 -7.627 1.00 86.81 117 ALA A C 1
ATOM 921 O O . ALA A 1 117 ? 10.991 -4.293 -8.355 1.00 86.81 117 ALA A O 1
ATOM 922 N N . VAL A 1 118 ? 12.797 -5.492 -7.765 1.00 86.62 118 VAL A N 1
ATOM 923 C CA . VAL A 1 118 ? 13.615 -5.132 -8.942 1.00 86.62 118 VAL A CA 1
ATOM 924 C C . VAL A 1 118 ? 13.339 -6.092 -10.112 1.00 86.62 118 VAL A C 1
ATOM 926 O O . VAL A 1 118 ? 13.570 -5.763 -11.268 1.00 86.62 118 VAL A O 1
ATOM 929 N N . ASP A 1 119 ? 12.835 -7.289 -9.802 1.00 90.19 119 ASP A N 1
ATOM 930 C CA . ASP A 1 119 ? 12.327 -8.278 -10.752 1.00 90.19 119 ASP A CA 1
ATOM 931 C C . ASP A 1 119 ? 10.930 -8.718 -10.297 1.00 90.19 119 ASP A C 1
ATOM 933 O O . ASP A 1 119 ? 10.779 -9.617 -9.459 1.00 90.19 119 ASP A O 1
ATOM 937 N N . LEU A 1 120 ? 9.905 -8.031 -10.811 1.00 90.62 120 LEU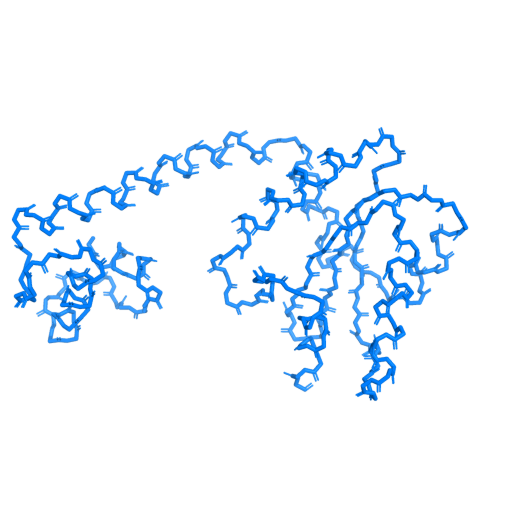 A N 1
ATOM 938 C CA . LEU A 1 120 ? 8.512 -8.291 -10.447 1.00 90.62 120 LEU A CA 1
ATOM 939 C C . LEU A 1 120 ? 8.103 -9.734 -10.733 1.00 90.62 120 LEU A C 1
ATOM 941 O O . LEU A 1 120 ? 7.503 -10.372 -9.870 1.00 90.62 120 LEU A O 1
ATOM 945 N N . ARG A 1 121 ? 8.456 -10.285 -11.899 1.00 91.19 121 ARG A N 1
ATOM 946 C CA . ARG A 1 121 ? 8.065 -11.656 -12.248 1.00 91.19 121 ARG A CA 1
ATOM 947 C C . ARG A 1 121 ? 8.646 -12.646 -11.248 1.00 91.19 121 ARG A C 1
ATOM 949 O O . ARG A 1 121 ? 7.898 -13.449 -10.692 1.00 91.19 121 ARG A O 1
ATOM 956 N N . ARG A 1 122 ? 9.960 -12.588 -11.012 1.00 90.12 122 ARG A N 1
ATOM 957 C CA . ARG A 1 122 ? 10.636 -13.509 -10.089 1.00 90.12 122 ARG A CA 1
ATOM 958 C C . ARG A 1 122 ? 10.042 -13.418 -8.689 1.00 90.12 122 ARG A C 1
ATOM 960 O O . ARG A 1 122 ? 9.774 -14.449 -8.078 1.00 90.12 122 ARG A O 1
ATOM 967 N N . ARG A 1 123 ? 9.792 -12.199 -8.201 1.00 89.69 123 ARG A N 1
ATOM 968 C CA . ARG A 1 123 ? 9.228 -11.981 -6.865 1.00 89.69 123 ARG A CA 1
ATOM 969 C C . ARG A 1 123 ? 7.801 -12.508 -6.732 1.00 89.69 123 ARG A C 1
ATOM 971 O O . ARG A 1 123 ? 7.472 -13.129 -5.728 1.00 89.69 123 ARG A O 1
ATOM 978 N N . LEU A 1 124 ? 6.959 -12.291 -7.737 1.00 89.06 124 LEU A N 1
ATOM 979 C CA . LEU A 1 124 ? 5.584 -12.787 -7.727 1.00 89.06 124 LEU A CA 1
ATOM 980 C C . LEU A 1 124 ? 5.537 -14.316 -7.805 1.00 89.06 124 LEU A C 1
ATOM 982 O O . LEU A 1 124 ? 4.762 -14.935 -7.084 1.00 89.06 124 LEU A O 1
ATOM 986 N N . VAL A 1 125 ? 6.399 -14.936 -8.620 1.00 88.12 125 VAL A N 1
ATOM 987 C CA . VAL A 1 125 ? 6.536 -16.401 -8.668 1.00 88.12 125 VAL A CA 1
ATOM 988 C C . VAL A 1 125 ? 6.999 -16.954 -7.320 1.00 88.12 125 VAL A C 1
ATOM 990 O O . VAL A 1 125 ? 6.455 -17.959 -6.873 1.00 88.12 125 VAL A O 1
ATOM 993 N N . GLN A 1 126 ? 7.939 -16.285 -6.644 1.00 84.69 126 GLN A N 1
ATOM 994 C CA . GLN A 1 126 ? 8.360 -16.658 -5.291 1.00 84.69 126 GLN A CA 1
ATOM 995 C C . GLN A 1 126 ? 7.174 -16.653 -4.315 1.00 84.69 126 GLN A C 1
ATOM 997 O O . GLN A 1 126 ? 6.981 -17.626 -3.595 1.00 84.69 126 GLN A O 1
ATOM 1002 N N . HIS A 1 127 ? 6.332 -15.614 -4.338 1.00 83.31 127 HIS A N 1
ATOM 1003 C CA . HIS A 1 127 ? 5.118 -15.570 -3.511 1.00 83.31 127 HIS A CA 1
ATOM 1004 C C . HIS A 1 127 ? 4.144 -16.707 -3.825 1.00 83.31 127 HIS A C 1
ATOM 1006 O O . HIS A 1 127 ? 3.603 -17.317 -2.905 1.00 83.31 127 HIS A O 1
ATOM 1012 N N . MET A 1 128 ? 3.941 -17.030 -5.107 1.00 83.75 128 MET A N 1
ATOM 1013 C CA . MET A 1 128 ? 3.082 -18.155 -5.503 1.00 83.75 128 MET A CA 1
ATOM 1014 C C . MET A 1 128 ? 3.638 -19.492 -5.009 1.00 83.75 128 MET A C 1
ATOM 1016 O O . MET A 1 128 ? 2.884 -20.341 -4.537 1.00 83.75 128 MET A O 1
ATOM 1020 N N . TRP A 1 129 ? 4.958 -19.662 -5.081 1.00 81.44 129 TRP A N 1
ATOM 1021 C CA . TRP A 1 129 ? 5.641 -20.845 -4.575 1.00 81.44 129 TRP A CA 1
ATOM 1022 C C . TRP A 1 129 ? 5.476 -20.977 -3.058 1.00 81.44 129 TRP A C 1
ATOM 1024 O O . TRP A 1 129 ? 5.079 -22.046 -2.591 1.00 81.44 129 TRP A O 1
ATOM 1034 N N . CYS A 1 130 ? 5.663 -19.888 -2.307 1.00 76.81 130 CYS A N 1
ATOM 1035 C CA . CYS A 1 130 ? 5.408 -19.860 -0.868 1.00 76.81 130 CYS A CA 1
ATOM 1036 C C . CYS A 1 130 ? 3.954 -20.233 -0.552 1.00 76.81 130 CYS A C 1
ATOM 1038 O O . CYS A 1 130 ? 3.724 -21.158 0.217 1.00 76.81 130 CYS A O 1
ATOM 1040 N N . LEU A 1 131 ? 2.966 -19.594 -1.190 1.00 75.44 131 LEU A N 1
ATOM 1041 C CA . LEU A 1 131 ? 1.548 -19.916 -0.978 1.00 75.44 131 LEU A CA 1
ATOM 1042 C C . LEU A 1 131 ? 1.255 -21.404 -1.216 1.00 75.44 131 LEU A C 1
ATOM 1044 O O . LEU A 1 131 ? 0.616 -22.041 -0.379 1.00 75.44 131 LEU A O 1
ATOM 1048 N N . SER A 1 132 ? 1.789 -21.969 -2.303 1.00 76.44 132 SER A N 1
ATOM 1049 C CA . SER A 1 132 ? 1.607 -23.389 -2.618 1.00 76.44 132 SER A CA 1
ATOM 1050 C C . SER A 1 132 ? 2.212 -24.323 -1.563 1.00 76.44 132 SER A C 1
ATOM 1052 O O . SER A 1 132 ? 1.593 -25.332 -1.234 1.00 76.44 132 SER A O 1
ATOM 1054 N N . HIS A 1 133 ? 3.361 -23.964 -0.973 1.00 72.38 133 HIS A N 1
ATOM 1055 C CA . HIS A 1 133 ? 3.999 -24.744 0.097 1.00 72.38 133 HIS A CA 1
ATOM 1056 C C . HIS A 1 133 ? 3.147 -24.814 1.364 1.00 72.38 133 HIS A C 1
ATOM 1058 O O . HIS A 1 133 ? 3.167 -25.823 2.061 1.00 72.38 133 HIS A O 1
ATOM 1064 N N . PHE A 1 134 ? 2.360 -23.775 1.642 1.00 69.62 134 PHE A N 1
ATOM 1065 C CA . PHE A 1 134 ? 1.449 -23.738 2.787 1.00 69.62 134 PHE A CA 1
ATOM 1066 C C . PHE A 1 134 ? 0.035 -24.249 2.455 1.00 69.62 134 PHE A C 1
ATOM 1068 O O . PHE A 1 134 ? -0.899 -24.014 3.219 1.00 69.62 134 PHE A O 1
ATOM 1075 N N . GLY A 1 135 ? -0.157 -24.918 1.308 1.00 68.25 135 GLY A N 1
ATOM 1076 C CA . GLY A 1 135 ? -1.465 -25.440 0.884 1.00 68.25 135 GLY A CA 1
ATOM 1077 C C . GLY A 1 135 ? -2.489 -24.348 0.557 1.00 68.25 135 GLY A C 1
ATOM 1078 O O . GLY A 1 135 ? -3.691 -24.601 0.497 1.00 68.25 135 GLY A O 1
ATOM 1079 N N . LYS A 1 136 ? -2.024 -23.113 0.361 1.00 71.31 136 LYS A N 1
ATOM 1080 C CA . LYS A 1 136 ? -2.848 -21.951 0.055 1.00 71.31 136 LYS A CA 1
ATOM 1081 C C . LYS A 1 136 ? -2.833 -21.690 -1.453 1.00 71.31 136 LYS A C 1
ATOM 1083 O O . LYS A 1 136 ? -1.824 -21.886 -2.126 1.00 71.31 136 LYS A O 1
ATOM 1088 N N . THR A 1 137 ? -3.950 -21.217 -2.004 1.00 68.50 137 THR A N 1
ATOM 1089 C CA . THR A 1 137 ? -4.035 -20.871 -3.433 1.00 68.50 137 THR A CA 1
ATOM 1090 C C . THR A 1 137 ? -4.195 -19.368 -3.609 1.00 68.50 137 THR A C 1
ATOM 1092 O O . THR A 1 137 ? -4.768 -18.698 -2.755 1.00 68.50 137 THR A O 1
ATOM 1095 N N . ALA A 1 138 ? -3.709 -18.831 -4.729 1.00 67.50 138 ALA A N 1
ATOM 1096 C CA . ALA A 1 138 ? -3.984 -17.451 -5.132 1.00 67.50 138 ALA A CA 1
ATOM 1097 C C . ALA A 1 138 ? -5.364 -17.292 -5.803 1.00 67.50 138 ALA A C 1
ATOM 1099 O O . ALA A 1 138 ? -5.676 -16.240 -6.363 1.00 67.50 138 ALA A O 1
ATOM 1100 N N . ARG A 1 139 ? -6.197 -18.342 -5.780 1.00 71.88 139 ARG A N 1
ATOM 1101 C CA . ARG A 1 139 ? -7.511 -18.350 -6.421 1.00 71.88 139 ARG A CA 1
ATOM 1102 C C . ARG A 1 139 ? -8.400 -17.303 -5.748 1.00 71.88 139 ARG A C 1
ATOM 1104 O O . ARG A 1 139 ? -8.599 -17.340 -4.542 1.00 71.88 139 ARG A O 1
ATOM 1111 N N . GLY A 1 140 ? -8.927 -16.372 -6.539 1.00 75.19 140 GLY A N 1
ATOM 1112 C CA . GLY A 1 140 ? -9.744 -15.260 -6.039 1.00 75.19 140 GLY A CA 1
ATOM 1113 C C . GLY A 1 140 ? -8.950 -14.020 -5.617 1.00 75.19 140 GLY A C 1
ATOM 1114 O O . GLY A 1 140 ? -9.560 -12.980 -5.377 1.00 75.19 140 GLY A O 1
ATOM 1115 N N . MET A 1 141 ? -7.613 -14.079 -5.598 1.00 82.31 141 MET A N 1
ATOM 1116 C CA . MET A 1 141 ? -6.788 -12.883 -5.431 1.00 82.31 141 MET A CA 1
ATOM 1117 C C . MET A 1 141 ? -6.682 -12.112 -6.743 1.00 82.31 141 MET A C 1
ATOM 1119 O O . MET A 1 141 ? -6.577 -12.685 -7.834 1.00 82.31 141 MET A O 1
ATOM 1123 N N . LYS A 1 142 ? -6.636 -10.788 -6.626 1.00 89.31 142 LYS A N 1
ATOM 1124 C CA . LYS A 1 142 ? -6.308 -9.894 -7.736 1.00 89.31 142 LYS A CA 1
ATOM 1125 C C . LYS A 1 142 ? -4.996 -9.182 -7.452 1.00 89.31 142 LYS A C 1
ATOM 1127 O O . LYS A 1 142 ? -4.655 -8.912 -6.306 1.00 89.31 142 LYS A O 1
ATOM 1132 N N . LEU A 1 143 ? -4.260 -8.874 -8.506 1.00 90.62 143 LEU A N 1
ATOM 1133 C CA . LEU A 1 143 ? -2.953 -8.246 -8.450 1.00 90.62 143 LEU A CA 1
ATOM 1134 C C . LEU A 1 143 ? -2.958 -6.982 -9.304 1.00 90.62 143 LEU A C 1
ATOM 1136 O O . LEU A 1 143 ? -3.273 -7.026 -10.494 1.00 90.62 143 LEU A O 1
ATOM 1140 N N . ALA A 1 144 ? -2.602 -5.862 -8.687 1.00 92.75 144 ALA A N 1
ATOM 1141 C CA . ALA A 1 144 ? -2.335 -4.601 -9.365 1.00 92.75 144 ALA A CA 1
ATOM 1142 C C . ALA A 1 144 ? -0.823 -4.350 -9.409 1.00 92.75 144 ALA A C 1
ATOM 1144 O O . ALA A 1 144 ? -0.098 -4.766 -8.501 1.00 92.75 144 ALA A O 1
ATOM 1145 N N . LEU A 1 145 ? -0.346 -3.683 -10.461 1.00 93.25 145 LEU A N 1
ATOM 1146 C CA . LEU A 1 145 ? 1.074 -3.405 -10.678 1.00 93.25 145 LEU A CA 1
ATOM 1147 C C . LEU A 1 145 ? 1.309 -1.930 -10.979 1.00 93.25 145 LEU A C 1
ATOM 1149 O O . LEU A 1 145 ? 0.548 -1.310 -11.718 1.00 93.25 145 LEU A O 1
ATOM 1153 N N . HIS A 1 146 ? 2.445 -1.424 -10.514 1.00 93.06 146 HIS A N 1
ATOM 1154 C CA . HIS A 1 146 ? 3.021 -0.170 -10.976 1.00 93.06 146 HIS A CA 1
ATOM 1155 C C . HIS A 1 146 ? 4.427 -0.446 -11.519 1.00 93.06 146 HIS A C 1
ATOM 1157 O O . HIS A 1 146 ? 5.360 -0.703 -10.755 1.00 93.06 146 HI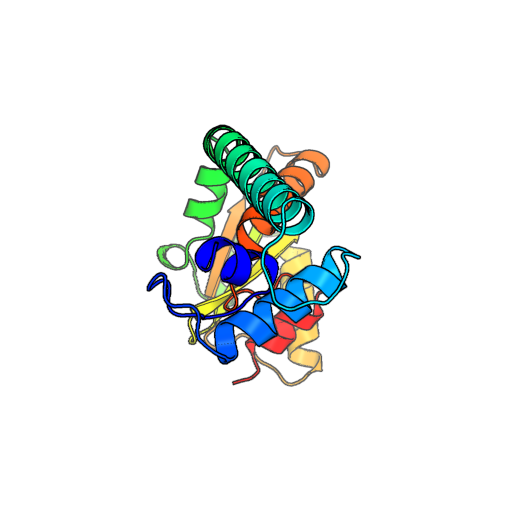S A O 1
ATOM 1163 N N . LEU A 1 147 ? 4.558 -0.463 -12.849 1.00 91.50 147 LEU A N 1
ATOM 1164 C CA . LEU A 1 147 ? 5.812 -0.769 -13.540 1.00 91.50 147 LEU A CA 1
ATOM 1165 C C . LEU A 1 147 ? 6.711 0.467 -13.580 1.00 91.50 147 LEU A C 1
ATOM 1167 O O . LEU A 1 147 ? 6.280 1.530 -14.017 1.00 91.50 147 LEU A O 1
ATOM 1171 N N . MET A 1 148 ? 7.973 0.305 -13.203 1.00 89.44 148 MET A N 1
ATOM 1172 C CA . MET A 1 148 ? 8.956 1.383 -13.124 1.00 89.44 148 MET A CA 1
ATOM 1173 C C . MET A 1 148 ? 10.181 1.022 -13.974 1.00 89.44 148 MET A C 1
ATOM 1175 O O . MET A 1 148 ? 11.266 0.781 -13.448 1.00 89.44 148 MET A O 1
ATOM 1179 N N . LYS A 1 149 ? 9.982 0.914 -15.297 1.00 84.06 149 LYS A N 1
ATOM 1180 C CA . LYS A 1 149 ? 10.961 0.347 -16.251 1.00 84.06 149 LYS A CA 1
ATOM 1181 C C . LYS A 1 149 ? 12.333 1.031 -16.220 1.00 84.06 149 LYS A C 1
ATOM 1183 O O . LYS A 1 149 ? 13.333 0.340 -16.371 1.00 84.06 149 LYS A O 1
ATOM 1188 N N . ASP A 1 150 ? 12.362 2.330 -15.934 1.00 83.31 150 ASP A N 1
ATOM 1189 C CA . ASP A 1 150 ? 13.579 3.152 -15.933 1.00 83.31 150 ASP A CA 1
ATOM 1190 C C . ASP A 1 150 ? 14.027 3.559 -14.519 1.00 83.31 150 ASP A C 1
ATOM 1192 O O . ASP A 1 150 ? 14.900 4.409 -14.348 1.00 83.31 150 ASP A O 1
ATOM 1196 N N . ALA A 1 151 ? 13.418 2.980 -13.479 1.00 80.75 151 ALA A N 1
ATOM 1197 C CA . ALA A 1 151 ? 13.720 3.350 -12.105 1.00 80.75 151 ALA A CA 1
ATOM 1198 C C . ALA A 1 151 ? 14.859 2.521 -11.511 1.00 80.75 151 ALA A C 1
ATOM 1200 O O . ALA A 1 151 ? 14.934 1.298 -11.650 1.00 80.75 151 ALA A O 1
ATOM 1201 N N . THR A 1 152 ? 15.701 3.198 -10.740 1.00 83.62 152 THR A N 1
ATOM 1202 C CA . THR A 1 152 ? 16.712 2.564 -9.896 1.00 83.62 152 THR A CA 1
ATOM 1203 C C . THR A 1 152 ? 16.064 1.855 -8.707 1.00 83.62 152 THR A C 1
ATOM 1205 O O . THR A 1 152 ? 14.991 2.230 -8.230 1.00 83.62 152 THR A O 1
ATOM 1208 N N . GLU A 1 153 ? 16.747 0.856 -8.148 1.00 80.06 153 GLU A N 1
ATOM 1209 C CA . GLU A 1 153 ? 16.275 0.163 -6.945 1.00 80.06 153 GLU A CA 1
ATOM 1210 C C . GLU A 1 153 ? 16.056 1.119 -5.759 1.00 80.06 153 GLU A C 1
ATOM 1212 O O . GLU A 1 153 ? 15.107 0.949 -4.989 1.00 80.06 153 GLU A O 1
ATOM 1217 N N . ALA A 1 154 ? 16.888 2.159 -5.641 1.00 75.56 154 ALA A N 1
ATOM 1218 C CA . ALA A 1 154 ? 16.739 3.196 -4.627 1.00 75.56 154 ALA A CA 1
ATOM 1219 C C . ALA A 1 154 ? 15.415 3.961 -4.784 1.00 75.56 154 ALA A C 1
ATOM 1221 O O . ALA A 1 154 ? 14.715 4.176 -3.795 1.00 75.56 154 ALA A O 1
ATOM 1222 N N . GLN A 1 155 ? 15.031 4.302 -6.018 1.00 79.44 155 GLN A N 1
ATOM 1223 C CA . GLN A 1 155 ? 13.759 4.968 -6.312 1.00 79.44 155 GLN A CA 1
ATOM 1224 C C . GLN A 1 155 ? 12.562 4.055 -6.027 1.00 79.44 155 GLN A C 1
ATOM 1226 O O . GLN A 1 155 ? 11.608 4.487 -5.383 1.00 79.44 155 GLN A O 1
ATOM 1231 N N . VAL A 1 156 ? 12.632 2.779 -6.424 1.00 81.94 156 VAL A N 1
ATOM 1232 C CA . VAL A 1 156 ? 11.578 1.792 -6.123 1.00 81.94 156 VAL A CA 1
ATOM 1233 C C . VAL A 1 156 ? 11.414 1.616 -4.609 1.00 81.94 156 VAL A C 1
ATOM 1235 O O . VAL A 1 156 ? 10.295 1.562 -4.101 1.00 81.94 156 VAL A O 1
ATOM 1238 N N . ARG A 1 157 ? 12.524 1.562 -3.861 1.00 78.06 157 ARG A N 1
ATOM 1239 C CA . ARG A 1 157 ? 12.519 1.460 -2.394 1.00 78.06 157 ARG A CA 1
ATOM 1240 C C . ARG A 1 157 ? 11.967 2.715 -1.726 1.00 78.06 157 ARG A C 1
ATOM 1242 O O . ARG A 1 157 ? 11.197 2.591 -0.780 1.00 78.06 157 ARG A O 1
ATOM 1249 N N . ALA A 1 158 ? 12.357 3.898 -2.189 1.00 78.31 158 ALA A N 1
ATOM 1250 C CA . ALA A 1 158 ? 11.844 5.154 -1.653 1.00 78.31 158 ALA A CA 1
ATOM 1251 C C . ALA A 1 158 ? 10.327 5.263 -1.864 1.00 78.31 158 ALA A C 1
ATOM 1253 O O . ALA A 1 158 ? 9.606 5.626 -0.938 1.00 78.31 158 ALA A O 1
ATOM 1254 N N . LEU A 1 159 ? 9.839 4.881 -3.048 1.00 80.06 159 LEU A N 1
ATOM 1255 C CA . LEU A 1 159 ? 8.417 4.927 -3.379 1.00 80.06 159 LEU A CA 1
ATOM 1256 C C . LEU A 1 159 ? 7.592 3.922 -2.565 1.00 80.06 159 LEU A C 1
ATOM 1258 O O . LEU A 1 159 ? 6.551 4.279 -2.023 1.00 80.06 159 LEU A O 1
ATOM 1262 N N . GLU A 1 160 ? 8.076 2.687 -2.420 1.00 78.88 160 GLU A N 1
ATOM 1263 C CA . GLU A 1 160 ? 7.442 1.688 -1.553 1.00 78.88 160 GLU A CA 1
ATOM 1264 C C . GLU A 1 160 ? 7.397 2.145 -0.094 1.00 78.88 160 GLU A C 1
ATOM 1266 O O . GLU A 1 160 ? 6.363 2.014 0.554 1.00 78.88 160 GLU A O 1
ATOM 1271 N N . LYS A 1 161 ? 8.495 2.714 0.421 1.00 76.00 161 LYS A N 1
ATOM 1272 C CA . LYS A 1 161 ? 8.543 3.238 1.789 1.00 76.00 161 LYS A CA 1
ATOM 1273 C C . LYS A 1 161 ? 7.465 4.303 2.000 1.00 76.00 161 LYS A C 1
ATOM 1275 O O . LYS A 1 161 ? 6.740 4.209 2.986 1.00 76.00 161 LYS A O 1
ATOM 1280 N N . LYS A 1 162 ? 7.319 5.240 1.056 1.00 76.50 162 LYS A N 1
ATOM 1281 C CA . LYS A 1 162 ? 6.285 6.288 1.095 1.00 76.50 162 LYS A CA 1
ATOM 1282 C C . LYS A 1 162 ? 4.870 5.712 1.091 1.00 76.50 162 LYS A C 1
ATOM 1284 O O . LYS A 1 162 ? 4.050 6.077 1.928 1.00 76.50 162 LYS A O 1
ATOM 1289 N N . ILE A 1 163 ? 4.603 4.763 0.197 1.00 75.19 163 ILE A N 1
ATOM 1290 C CA . ILE A 1 163 ? 3.313 4.063 0.114 1.00 75.19 163 ILE A CA 1
ATOM 1291 C C . ILE A 1 163 ? 3.023 3.315 1.418 1.00 75.19 163 ILE A C 1
ATOM 1293 O O . ILE A 1 163 ? 1.960 3.467 2.008 1.00 75.19 163 ILE A O 1
ATOM 1297 N N . ASN A 1 164 ? 3.985 2.562 1.942 1.00 71.12 164 ASN A N 1
ATOM 1298 C CA . ASN A 1 164 ? 3.806 1.839 3.196 1.00 71.12 164 ASN A CA 1
ATOM 1299 C C . ASN A 1 164 ? 3.602 2.788 4.383 1.00 71.12 164 ASN A C 1
ATOM 1301 O O . ASN A 1 164 ? 2.795 2.489 5.256 1.00 71.12 164 ASN A O 1
ATOM 1305 N N . GLU A 1 165 ? 4.285 3.932 4.426 1.00 69.56 165 GLU A N 1
ATOM 1306 C CA . GLU A 1 165 ? 4.068 4.967 5.444 1.00 69.56 165 GLU A CA 1
ATOM 1307 C C . GLU A 1 165 ? 2.656 5.557 5.393 1.00 69.56 165 GLU A C 1
ATOM 1309 O O . GLU A 1 165 ? 2.041 5.686 6.451 1.00 69.56 165 GLU A O 1
ATOM 1314 N N . HIS A 1 166 ? 2.098 5.783 4.198 1.00 66.69 166 HIS A N 1
ATOM 1315 C CA . HIS A 1 166 ? 0.681 6.129 4.020 1.00 66.69 166 HIS A CA 1
ATOM 1316 C C . HIS A 1 166 ? -0.254 5.022 4.550 1.00 66.69 166 HIS A C 1
ATOM 1318 O O . HIS A 1 166 ? -1.340 5.297 5.064 1.00 66.69 166 HIS A O 1
ATOM 1324 N N . HIS A 1 167 ? 0.180 3.758 4.477 1.00 65.44 167 HIS A N 1
ATOM 1325 C CA . HIS A 1 167 ? -0.645 2.602 4.820 1.00 65.44 167 HIS A CA 1
ATOM 1326 C C . HIS A 1 167 ? -0.556 2.102 6.276 1.00 65.44 167 HIS A C 1
ATOM 1328 O O . HIS A 1 167 ? -1.433 1.350 6.697 1.00 65.44 167 HIS A O 1
ATOM 1334 N N . LYS A 1 168 ? 0.421 2.551 7.077 1.00 55.44 168 LYS A N 1
ATOM 1335 C CA . LYS A 1 168 ? 0.726 2.028 8.435 1.00 55.44 168 LYS A CA 1
ATOM 1336 C C . LYS A 1 168 ? -0.388 2.143 9.493 1.00 55.44 168 LYS A C 1
ATOM 1338 O O . LYS A 1 168 ? -0.300 1.452 10.508 1.00 55.44 168 LYS A O 1
ATOM 1343 N N . ASN A 1 169 ? -1.399 2.988 9.282 1.00 45.31 169 ASN A N 1
ATOM 1344 C CA . ASN A 1 169 ? -2.464 3.265 10.260 1.00 45.31 169 ASN A CA 1
ATOM 1345 C C . ASN A 1 169 ? -3.818 2.597 9.944 1.00 45.31 169 ASN A C 1
ATOM 1347 O O . ASN A 1 169 ? -4.777 2.821 10.678 1.00 45.31 169 ASN A O 1
ATOM 1351 N N . ASP A 1 170 ? -3.925 1.801 8.877 1.00 52.47 170 ASP A N 1
ATOM 1352 C CA . ASP A 1 170 ? -5.188 1.159 8.484 1.00 52.47 170 ASP A CA 1
ATOM 1353 C C . ASP A 1 170 ? -5.185 -0.334 8.851 1.00 52.47 170 ASP A C 1
ATOM 1355 O O . ASP A 1 170 ? -4.317 -1.102 8.433 1.00 52.47 170 ASP A O 1
ATOM 1359 N N . ASN A 1 171 ? -6.189 -0.737 9.632 1.00 50.78 171 ASN A N 1
ATOM 1360 C CA . ASN A 1 171 ? -6.362 -2.096 10.148 1.00 50.78 171 ASN A CA 1
ATOM 1361 C C . ASN A 1 171 ? -6.708 -3.132 9.058 1.00 50.78 171 ASN A C 1
ATOM 1363 O O . ASN A 1 171 ? -6.627 -4.331 9.320 1.00 50.78 171 ASN A O 1
ATOM 1367 N N . ASN A 1 172 ? -7.054 -2.703 7.838 1.00 53.47 172 ASN A N 1
ATOM 1368 C CA . ASN A 1 172 ? -7.295 -3.590 6.691 1.00 53.47 172 ASN A CA 1
ATOM 1369 C C . ASN A 1 172 ? -6.021 -3.943 5.898 1.00 53.47 172 ASN A C 1
ATOM 1371 O O . ASN A 1 172 ? -6.102 -4.609 4.859 1.00 53.47 172 ASN A O 1
ATOM 1375 N N . ARG A 1 173 ? -4.843 -3.497 6.353 1.00 59.72 173 ARG A N 1
ATOM 1376 C CA . ARG A 1 173 ? -3.583 -3.574 5.601 1.00 59.72 173 ARG A CA 1
ATOM 1377 C C . ARG A 1 173 ? -2.571 -4.426 6.341 1.00 59.72 173 ARG A C 1
ATOM 1379 O O . ARG A 1 173 ? -2.379 -4.278 7.545 1.00 59.72 173 ARG A O 1
ATOM 1386 N N . LEU A 1 174 ? -1.908 -5.318 5.611 1.00 58.06 174 LEU A N 1
ATOM 1387 C CA . LEU A 1 174 ? -1.043 -6.306 6.250 1.00 58.06 174 LEU A CA 1
ATOM 1388 C C . LEU A 1 174 ? 0.399 -5.822 6.444 1.00 58.06 174 LEU A C 1
ATOM 1390 O O . LEU A 1 174 ? 1.047 -6.360 7.319 1.00 58.06 174 LEU A O 1
ATOM 1394 N N . ASN A 1 175 ? 0.841 -4.766 5.749 1.00 54.66 175 ASN A N 1
ATOM 1395 C CA . ASN A 1 175 ? 2.228 -4.275 5.635 1.00 54.66 175 ASN A CA 1
ATOM 1396 C C . ASN A 1 175 ? 2.905 -3.805 6.944 1.00 54.66 175 ASN A C 1
ATOM 1398 O O . ASN A 1 175 ? 3.245 -2.623 7.079 1.00 54.66 175 ASN A O 1
ATOM 1402 N N . ARG A 1 176 ? 3.142 -4.695 7.913 1.00 51.03 176 ARG A N 1
ATOM 1403 C CA . ARG A 1 176 ? 3.882 -4.357 9.134 1.00 51.03 176 ARG A CA 1
ATOM 1404 C C . ARG A 1 176 ? 5.353 -4.728 9.031 1.00 51.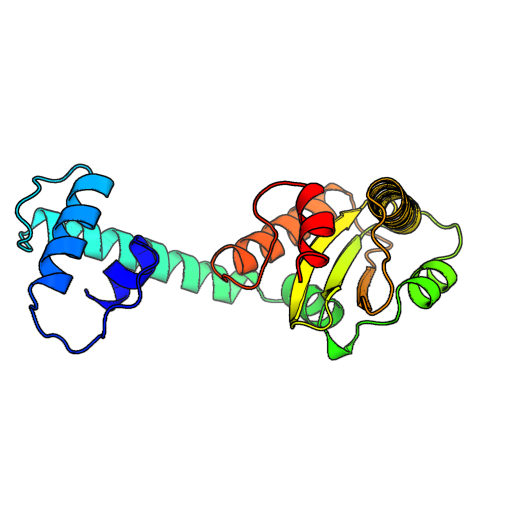03 176 ARG A C 1
ATOM 1406 O O . ARG A 1 176 ? 6.158 -3.872 9.396 1.00 51.03 176 ARG A O 1
ATOM 1413 N N . VAL A 1 177 ? 5.741 -5.910 8.534 1.00 47.06 177 VAL A N 1
ATOM 1414 C CA . VAL A 1 177 ? 7.170 -6.282 8.441 1.00 47.06 177 VAL A CA 1
ATOM 1415 C C . VAL A 1 177 ? 7.543 -7.392 7.419 1.00 47.06 177 VAL A C 1
ATOM 1417 O O . VAL A 1 177 ? 8.720 -7.459 7.072 1.00 47.06 177 VAL A O 1
ATOM 1420 N N . THR A 1 178 ? 6.669 -8.286 6.911 1.00 46.75 178 THR A N 1
ATOM 1421 C CA . THR A 1 178 ? 7.176 -9.556 6.284 1.00 46.75 178 THR A CA 1
ATOM 1422 C C . THR A 1 178 ? 6.385 -10.191 5.124 1.00 46.75 178 THR A C 1
ATOM 1424 O O . THR A 1 178 ? 5.217 -9.910 4.901 1.00 46.75 178 THR A O 1
ATOM 1427 N N . GLU A 1 179 ? 7.029 -11.135 4.409 1.00 50.22 179 GLU A N 1
ATOM 1428 C CA . GLU A 1 179 ? 6.421 -12.059 3.420 1.00 50.22 179 GLU A CA 1
ATOM 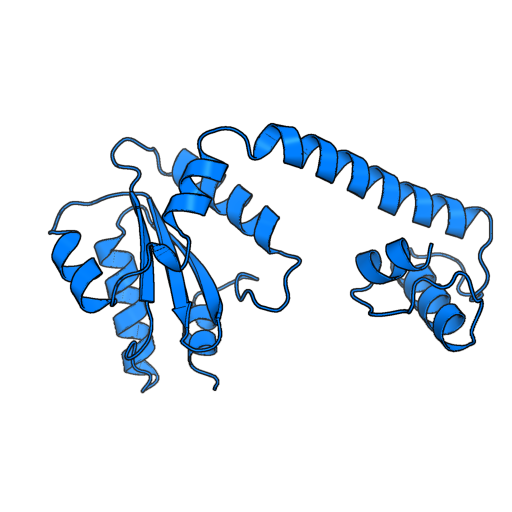1429 C C . GLU A 1 179 ? 5.285 -12.933 3.996 1.00 50.22 179 GLU A C 1
ATOM 1431 O O . GLU A 1 179 ? 4.424 -13.387 3.245 1.00 50.22 179 GLU A O 1
ATOM 1436 N N . LEU A 1 180 ? 5.244 -13.126 5.322 1.00 46.59 180 LEU A N 1
ATOM 1437 C CA . LEU A 1 180 ? 4.199 -13.870 6.046 1.00 46.59 180 LEU A CA 1
ATOM 1438 C C . LEU A 1 180 ? 2.807 -13.230 5.901 1.00 46.59 180 LEU A C 1
ATOM 1440 O O . LEU A 1 180 ? 1.786 -13.897 6.036 1.00 46.59 180 LEU A O 1
ATOM 1444 N N . GLU A 1 181 ? 2.747 -11.947 5.566 1.00 54.28 181 GLU A N 1
ATOM 1445 C CA . GLU A 1 181 ? 1.504 -11.202 5.364 1.00 54.28 181 GLU A CA 1
ATOM 1446 C C . GLU A 1 181 ? 0.764 -11.633 4.096 1.00 54.28 181 GLU A C 1
ATOM 1448 O O . GLU A 1 181 ? -0.463 -11.626 4.066 1.00 54.28 181 GLU A O 1
ATOM 1453 N N . VAL A 1 182 ? 1.481 -12.114 3.075 1.00 52.25 182 VAL A N 1
ATOM 1454 C CA . VAL A 1 182 ? 0.842 -12.739 1.907 1.00 52.25 182 VAL A CA 1
ATOM 1455 C C . VAL A 1 182 ? 0.125 -14.033 2.309 1.00 52.25 182 VAL A C 1
ATOM 1457 O O . VAL A 1 182 ? -0.905 -14.364 1.729 1.00 52.25 182 VAL A O 1
ATOM 1460 N N . LEU A 1 183 ? 0.610 -14.744 3.333 1.00 50.12 183 LEU A N 1
ATOM 1461 C CA . LEU A 1 183 ? -0.055 -15.938 3.869 1.00 50.12 183 LEU A CA 1
ATOM 1462 C C . LEU A 1 183 ? -1.313 -15.569 4.671 1.00 50.12 183 LEU A C 1
ATOM 1464 O O . LEU A 1 183 ? -2.331 -16.252 4.549 1.00 50.12 183 LEU A O 1
ATOM 1468 N N . ALA A 1 184 ? -1.278 -14.450 5.402 1.00 51.75 184 ALA A N 1
ATOM 1469 C CA . ALA A 1 184 ? -2.420 -13.906 6.144 1.00 51.75 184 ALA A CA 1
ATOM 1470 C C . ALA A 1 184 ? -3.545 -13.353 5.240 1.00 51.75 184 ALA A C 1
ATOM 1472 O O . ALA A 1 184 ? -4.675 -13.178 5.696 1.00 51.75 184 ALA A O 1
ATOM 1473 N N . LEU A 1 185 ? -3.286 -13.130 3.941 1.00 54.75 185 LEU A N 1
ATOM 1474 C CA . LEU A 1 185 ? -4.340 -12.840 2.953 1.00 54.75 185 LEU A CA 1
ATOM 1475 C C . LEU A 1 185 ? -5.334 -14.008 2.799 1.00 54.75 185 LEU A C 1
ATOM 1477 O O . LEU A 1 185 ? -6.457 -13.785 2.356 1.00 54.75 185 LEU A O 1
ATOM 1481 N N . ASN A 1 186 ? -4.934 -15.230 3.172 1.00 47.84 186 ASN A N 1
ATOM 1482 C CA . ASN A 1 186 ? -5.747 -16.448 3.099 1.00 47.84 186 ASN A CA 1
ATOM 1483 C C . ASN A 1 186 ? -6.238 -16.948 4.474 1.00 47.84 186 ASN A C 1
ATOM 1485 O O . ASN A 1 186 ? -6.613 -18.118 4.602 1.00 47.84 186 ASN A O 1
ATOM 1489 N N . GLU A 1 187 ? -6.206 -16.098 5.503 1.00 49.47 187 GLU A N 1
ATOM 1490 C CA . GLU A 1 187 ? -6.931 -16.312 6.763 1.00 49.47 187 GLU A CA 1
ATOM 1491 C C . GLU A 1 187 ? -8.248 -15.524 6.748 1.00 49.47 187 GLU A C 1
ATOM 1493 O O . GLU A 1 187 ? -8.420 -14.548 7.481 1.00 49.47 187 GLU A O 1
ATOM 1498 N N . ILE A 1 188 ? -9.131 -15.916 5.821 1.00 42.28 188 ILE A N 1
ATOM 1499 C CA . ILE A 1 188 ? -10.538 -16.285 6.067 1.00 42.28 188 ILE A CA 1
ATOM 1500 C C . ILE A 1 188 ? -10.836 -17.460 5.133 1.00 42.28 188 ILE A C 1
ATOM 1502 O O . ILE A 1 188 ? -10.561 -17.307 3.920 1.00 42.28 188 ILE A O 1
#

Radius of gyration: 20.76 Å; chains: 1; bounding box: 35×46×57 Å

Foldseek 3Di:
DVVLLCQVPVDDDDPPPDLDPVQLVSLQVQCVVVVHPRPSDDDPVSVVSSVVSVVVVVVVVVVLVVPCPDPLVVQCVQADPVNWAQLVVVLVVLPPDQWWWKKKKAAPVGAIEIDTDSRVNVVSVVLQVVCVVVVHHCVRITMGIDTDRPDDPVRRVVSSVSNVVVVVSDPSYQPDPDSCSSVVSPVD

Secondary structure (DSSP, 8-state):
-HHHHHHHHT-----S----HHHHHHHHHHHHHTT----SS--HHHHHHHHHHHHHHHHHHHHHHHHTTTHHHHHHHHHSGGG-EEHHHHHHHTTTS---EEEEEE-TTS-EEEEEESSHHHHHHHHHHHHHHTT---TT-EEEEEE-TT--HHHHHHHHHHHHHHHTT-TTB--SS-THHHHHTT--

Sequence (188 aa):
MQDTLNTALGTTLAVDGVMTNSLRQWIRVFQRRCRLPVSGFIGPDTETALRRVRSDREQREFEFERELSGAALTAENALAVTNAKPVELVLKSLGKQKIPGLYRFHTSTGKFYTGKAVDLRRRLVQHMWCLSHFGKTARGMKLALHLMKDATEAQVRALEKKINEHHKNDNNRLNRVTELEVLALNEI